Protein AF-A0AAV6L2K2-F1 (afdb_monomer)

Sequence (295 aa):
MAEMVERAWPASNFRLVIVDGRAYVDRHKMAPQTSDVFTLWGILQLLRRYPGKLPDLDLMFSVTDRPIIKSEDYNATTPPPLFQYCGEDDTVNIVFPNWSFWGWYKIYVEGIGWSVSEKYILACNSVALLVKSRYYDFFSRGLMPMHHYWPINDQGDKCRSIKFAVEWGNSHEQEAQDIGKAGSNFIREDLKMDHVYDYMFHVLSEYAKLLRYKPTIPERALEICSETLSCSKVGVHKMFMMESMVKGPTDVSPCNMPPPYDALAFQALLERKANAISQVELWEKKYWENQTKNN

Foldseek 3Di:
DVVLQCLCVVVFQWKWWADQLDIDIDGDHDAPPCQVVLVVVVSNVVSVVDPRPDHTDIHGEHADPDADAFQVVDPPHDHREYEYCDDDPRHDYHHDPTSQLGEDEAEDDDDPAHDPCLLVNLQSLAAYEYEPHPHDDPCVLVDADLQQHDYAYDPDPRVLSVVLVVVVCVVVVVSRSRNSVRSSCCCVPVVDPLNVVLVVVVVVVVVVVVDPDDDDADPPDDDDDLCVVLVPDDDPVSVVSVVPDDPDDDPDDRDDDDDDDDPVRVVVRVVSRVVSNVVSVVVSVVVVVVVVVVD

Organism: NCBI:txid479676

Structure (mmCIF, N/CA/C/O backbone):
data_AF-A0AAV6L2K2-F1
#
_entry.id   AF-A0AAV6L2K2-F1
#
loop_
_atom_site.group_PDB
_atom_site.id
_atom_site.type_symbol
_atom_site.label_atom_id
_atom_site.label_alt_id
_atom_site.label_comp_id
_atom_site.label_asym_id
_atom_site.label_entity_id
_atom_site.label_seq_id
_atom_site.pdbx_PDB_ins_code
_atom_site.Cartn_x
_atom_site.Cartn_y
_atom_site.Cartn_z
_atom_site.occupancy
_atom_site.B_iso_or_equiv
_atom_site.auth_seq_id
_atom_site.auth_comp_id
_atom_site.auth_asym_id
_atom_site.auth_atom_id
_atom_site.pdbx_PDB_model_num
ATOM 1 N N . MET A 1 1 ? -12.878 -23.717 33.980 1.00 55.41 1 MET A N 1
ATOM 2 C CA . MET A 1 1 ? -12.654 -23.132 32.635 1.00 55.41 1 MET A CA 1
ATOM 3 C C . MET A 1 1 ? -12.683 -21.608 32.673 1.00 55.41 1 MET A C 1
ATOM 5 O O . MET A 1 1 ? -11.679 -21.035 32.282 1.00 55.41 1 MET A O 1
ATOM 9 N N . ALA A 1 2 ? -13.726 -20.959 33.216 1.00 66.81 2 ALA A N 1
ATOM 10 C CA . ALA A 1 2 ? -13.748 -19.494 33.396 1.00 66.81 2 ALA A CA 1
ATOM 11 C C . ALA A 1 2 ? -12.537 -18.959 34.194 1.00 66.81 2 ALA A C 1
ATOM 13 O O . ALA A 1 2 ? -11.871 -18.029 33.755 1.00 66.81 2 ALA A O 1
ATOM 14 N N . GLU A 1 3 ? -12.161 -19.650 35.277 1.00 79.31 3 GLU A N 1
ATOM 15 C CA . GLU A 1 3 ? -10.990 -19.311 36.105 1.00 79.31 3 GLU A CA 1
ATOM 16 C C . GLU A 1 3 ? -9.672 -19.238 35.307 1.00 79.31 3 GLU A C 1
ATOM 18 O O . GLU A 1 3 ? -8.819 -18.401 35.581 1.00 79.31 3 GLU A O 1
ATOM 23 N N . MET A 1 4 ? -9.502 -20.067 34.267 1.00 85.56 4 MET A N 1
ATOM 24 C CA . MET A 1 4 ? -8.276 -20.075 33.458 1.00 85.56 4 MET A CA 1
ATOM 25 C C . MET A 1 4 ? -8.121 -18.785 32.646 1.00 85.56 4 MET A C 1
ATOM 27 O O . MET A 1 4 ? -7.015 -18.248 32.578 1.00 85.56 4 MET A O 1
ATOM 31 N N . VAL A 1 5 ? -9.215 -18.319 32.036 1.00 90.06 5 VAL A N 1
ATOM 32 C CA . VAL A 1 5 ? -9.269 -17.107 31.204 1.00 90.06 5 VAL A CA 1
ATOM 33 C C . VAL A 1 5 ? -9.168 -15.862 32.087 1.00 90.06 5 VAL A C 1
ATOM 35 O O . VAL A 1 5 ? -8.433 -14.931 31.769 1.00 90.06 5 VAL A O 1
ATOM 38 N N . GLU A 1 6 ? -9.809 -15.875 33.255 1.00 91.69 6 GLU A N 1
ATOM 39 C CA . GLU A 1 6 ? -9.797 -14.755 34.204 1.00 91.69 6 GLU A CA 1
ATOM 40 C C . GLU A 1 6 ? -8.414 -14.461 34.798 1.00 91.69 6 GLU A C 1
ATOM 42 O O . GLU A 1 6 ? -8.120 -13.312 35.120 1.0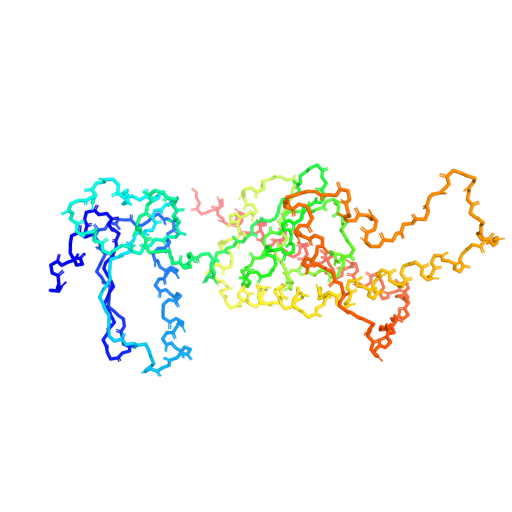0 91.69 6 GLU A O 1
ATOM 47 N N . ARG A 1 7 ? -7.496 -15.436 34.837 1.00 92.56 7 ARG A N 1
ATOM 48 C CA . ARG A 1 7 ? -6.090 -15.180 35.210 1.00 92.56 7 ARG A CA 1
ATOM 49 C C . ARG A 1 7 ? -5.376 -14.194 34.275 1.00 92.56 7 ARG A C 1
ATOM 51 O O . ARG A 1 7 ? -4.399 -13.584 34.695 1.00 92.56 7 ARG A O 1
ATOM 58 N N . ALA A 1 8 ? -5.847 -14.006 33.037 1.00 92.81 8 ALA A N 1
ATOM 59 C CA . ALA A 1 8 ? -5.320 -12.990 32.119 1.00 92.81 8 ALA A CA 1
ATOM 60 C C . ALA A 1 8 ? -5.945 -11.594 32.330 1.00 92.81 8 ALA A C 1
ATOM 62 O O . ALA A 1 8 ? -5.524 -10.632 31.681 1.00 92.81 8 ALA A O 1
ATOM 63 N N . TRP A 1 9 ? -6.904 -11.434 33.251 1.00 91.88 9 TRP A N 1
ATOM 64 C CA . TRP A 1 9 ? -7.535 -10.146 33.574 1.00 91.88 9 TRP A CA 1
ATOM 65 C C . TRP A 1 9 ? -6.529 -9.032 33.912 1.00 91.88 9 TRP A C 1
ATOM 67 O O . TRP A 1 9 ? -6.633 -7.933 33.360 1.00 91.88 9 TRP A O 1
ATOM 77 N N . PRO A 1 10 ? -5.488 -9.265 34.742 1.00 91.50 10 PRO A N 1
ATOM 78 C CA . PRO A 1 10 ? -4.529 -8.214 35.071 1.00 91.50 10 PRO A CA 1
ATOM 79 C C . PRO A 1 10 ? -3.706 -7.744 33.869 1.00 91.50 10 PRO A C 1
ATOM 81 O O . PRO A 1 10 ? -3.154 -6.648 33.924 1.00 91.50 10 PRO A O 1
ATOM 84 N N . ALA A 1 11 ? -3.623 -8.529 32.793 1.00 91.12 11 ALA A N 1
ATOM 85 C CA . ALA A 1 11 ? -2.836 -8.225 31.599 1.00 91.12 11 ALA A CA 1
ATOM 86 C C . ALA A 1 11 ? -3.682 -7.772 30.395 1.00 91.12 11 ALA A C 1
ATOM 88 O O . ALA A 1 11 ? -3.119 -7.333 29.397 1.00 91.12 11 ALA A O 1
ATOM 89 N N . SER A 1 12 ? -5.012 -7.842 30.474 1.00 93.25 12 SER A N 1
ATOM 90 C CA . SER A 1 12 ? -5.919 -7.519 29.365 1.00 93.25 12 SER A CA 1
ATOM 91 C C . SER A 1 12 ? -6.503 -6.110 29.450 1.00 93.25 12 SER A C 1
ATOM 93 O O . SER A 1 12 ? -6.445 -5.432 30.482 1.00 93.25 12 SER A O 1
ATOM 95 N N . ASN A 1 13 ? -7.048 -5.661 28.322 1.00 94.12 13 ASN A N 1
ATOM 96 C CA . ASN A 1 13 ? -7.841 -4.445 28.197 1.00 94.12 13 ASN A CA 1
ATOM 97 C C . ASN A 1 13 ? -9.342 -4.743 28.163 1.00 94.12 13 ASN A C 1
ATOM 99 O O . ASN A 1 13 ? -10.132 -3.963 28.705 1.00 94.12 13 ASN A O 1
ATOM 103 N N . PHE A 1 14 ? -9.726 -5.850 27.526 1.00 94.94 14 PHE A N 1
ATOM 104 C CA . PHE A 1 14 ? -11.107 -6.307 27.472 1.00 94.94 14 PHE A CA 1
ATOM 105 C C . PHE A 1 14 ? -11.209 -7.837 27.456 1.00 94.94 14 PHE A C 1
ATOM 107 O O . PHE A 1 14 ? -10.322 -8.532 26.950 1.00 94.94 14 PHE A O 1
ATOM 114 N N . ARG A 1 15 ? -12.341 -8.338 27.952 1.00 96.25 15 ARG A N 1
ATOM 115 C CA . ARG A 1 15 ? -12.826 -9.708 27.761 1.00 96.25 15 ARG A CA 1
ATOM 116 C C . ARG A 1 15 ? -13.816 -9.726 26.604 1.00 96.25 15 ARG A C 1
ATOM 118 O O . ARG A 1 15 ? -14.668 -8.842 26.502 1.00 96.25 15 ARG A O 1
ATOM 125 N N . LEU A 1 16 ? -13.721 -10.731 25.745 1.00 97.00 16 LEU A N 1
ATOM 126 C CA . LEU A 1 16 ? -14.654 -10.967 24.651 1.00 97.00 16 LEU A CA 1
ATOM 127 C C . LEU A 1 16 ? -15.267 -12.352 24.802 1.00 97.00 16 LEU A C 1
ATOM 129 O O . LEU A 1 16 ? -14.549 -13.346 24.894 1.00 97.00 16 LEU A O 1
ATOM 133 N N . VAL A 1 17 ? -16.590 -12.405 24.739 1.00 97.50 17 VAL A N 1
ATOM 134 C CA . VAL A 1 17 ? -17.361 -13.644 24.716 1.00 97.50 17 VAL A CA 1
ATOM 135 C C . VAL A 1 17 ? -18.141 -13.697 23.410 1.00 97.50 17 VAL A C 1
ATOM 137 O O . VAL A 1 17 ? -18.804 -12.727 23.044 1.00 97.50 17 VAL A O 1
ATOM 140 N N . ILE A 1 18 ? -18.064 -14.813 22.691 1.00 97.94 18 ILE A N 1
ATOM 141 C CA . ILE A 1 18 ? -18.902 -15.075 21.519 1.00 97.94 18 ILE A CA 1
ATOM 142 C C . ILE A 1 18 ? -19.773 -16.278 21.842 1.00 97.94 18 ILE A C 1
ATOM 144 O O . ILE A 1 18 ? -19.242 -17.324 22.198 1.00 97.94 18 ILE A O 1
ATOM 148 N N . VAL A 1 19 ? -21.091 -16.113 21.736 1.00 97.69 19 VAL A N 1
ATOM 149 C CA . VAL A 1 19 ? -22.080 -17.179 21.947 1.00 97.69 19 VAL A CA 1
ATOM 150 C C . VAL A 1 19 ? -23.148 -17.082 20.868 1.00 97.69 19 VAL A C 1
ATOM 152 O O . VAL A 1 19 ? -23.672 -15.992 20.612 1.00 97.69 19 VAL A O 1
ATOM 155 N N . ASP A 1 20 ? -23.453 -18.203 20.215 1.00 96.31 20 ASP A N 1
ATOM 156 C CA . ASP A 1 20 ? -24.430 -18.294 19.121 1.00 96.31 20 ASP A CA 1
ATOM 157 C C . ASP A 1 20 ? -24.165 -17.265 18.004 1.00 96.31 20 ASP A C 1
ATOM 159 O O . ASP A 1 20 ? -25.071 -16.611 17.476 1.00 96.31 20 ASP A O 1
ATOM 163 N N . GLY A 1 21 ? -22.886 -17.054 17.677 1.00 95.94 21 GLY A N 1
ATOM 164 C CA . GLY A 1 21 ? -22.457 -16.101 16.651 1.00 95.94 21 GLY A CA 1
ATOM 165 C C . GLY A 1 21 ? -22.656 -14.621 17.006 1.00 95.94 21 GLY A C 1
ATOM 166 O O . GLY A 1 21 ? -22.526 -13.770 16.125 1.00 95.94 21 GLY A O 1
ATOM 167 N N . ARG A 1 22 ? -22.955 -14.286 18.268 1.00 97.31 22 ARG A N 1
ATOM 168 C CA . ARG A 1 22 ? -23.040 -12.905 18.773 1.00 97.31 22 ARG A CA 1
ATOM 169 C C . ARG A 1 22 ? -21.874 -12.600 19.701 1.00 97.31 22 ARG A C 1
ATOM 171 O O . ARG A 1 22 ? -21.515 -13.433 20.522 1.00 97.31 22 ARG A O 1
ATOM 178 N N . ALA A 1 23 ? -21.310 -11.400 19.577 1.00 97.50 23 ALA A N 1
ATOM 179 C CA . ALA A 1 23 ? -20.164 -10.955 20.363 1.00 97.50 23 ALA A CA 1
ATOM 180 C C . ALA A 1 23 ? -20.590 -10.040 21.522 1.00 97.50 23 ALA A C 1
ATOM 182 O O . ALA A 1 23 ? -21.401 -9.132 21.336 1.00 97.50 23 ALA A O 1
ATOM 183 N N . TYR A 1 24 ? -19.991 -10.248 22.690 1.00 97.50 24 TYR A N 1
ATOM 184 C CA . TYR A 1 24 ? -20.204 -9.499 23.924 1.00 97.50 24 TYR A CA 1
ATOM 185 C C . TYR A 1 24 ? -18.840 -9.066 24.464 1.00 97.50 24 TYR A C 1
ATOM 187 O O . TYR A 1 24 ? -17.912 -9.873 24.503 1.00 97.50 24 TYR A O 1
ATOM 195 N N . VAL A 1 25 ? -18.702 -7.800 24.859 1.00 95.94 25 VAL A N 1
ATOM 196 C CA . VAL A 1 25 ? -17.425 -7.241 25.320 1.00 95.94 25 VAL A CA 1
ATOM 197 C C . VAL A 1 25 ? -17.563 -6.630 26.707 1.00 95.94 25 VAL A C 1
ATOM 199 O O . VAL A 1 25 ? -18.492 -5.864 26.957 1.00 95.94 25 VAL A O 1
ATOM 202 N N . ASP A 1 26 ? -16.609 -6.941 27.577 1.00 94.56 26 ASP A N 1
ATOM 203 C CA . ASP A 1 26 ? -16.422 -6.295 28.873 1.00 94.56 26 ASP A CA 1
ATOM 204 C C . ASP A 1 26 ? -15.068 -5.572 28.876 1.00 94.56 26 ASP A C 1
ATOM 206 O O . ASP A 1 26 ? -14.014 -6.197 28.746 1.00 94.56 26 ASP A O 1
ATOM 210 N N . ARG A 1 27 ? -15.094 -4.236 28.948 1.00 92.38 27 ARG A N 1
ATOM 211 C CA . ARG A 1 27 ? -13.896 -3.385 28.902 1.00 92.38 27 ARG A CA 1
ATOM 212 C C . ARG A 1 27 ? -13.500 -2.993 30.317 1.00 92.38 27 ARG A C 1
ATOM 214 O O . ARG A 1 27 ? -14.262 -2.312 30.996 1.00 92.38 27 ARG A O 1
ATOM 221 N N . HIS A 1 28 ? -12.274 -3.315 30.713 1.00 87.25 28 HIS A N 1
ATOM 222 C CA . HIS A 1 28 ? -11.802 -3.062 32.076 1.00 87.25 28 HIS A CA 1
ATOM 223 C C . HIS A 1 28 ? -10.484 -2.275 32.154 1.00 87.25 28 HIS A C 1
ATOM 225 O O . HIS A 1 28 ? -10.128 -1.805 33.235 1.00 87.25 28 HIS A O 1
ATOM 231 N N . LYS A 1 29 ? -9.774 -2.048 31.036 1.00 86.00 29 LYS A N 1
ATOM 232 C CA . LYS A 1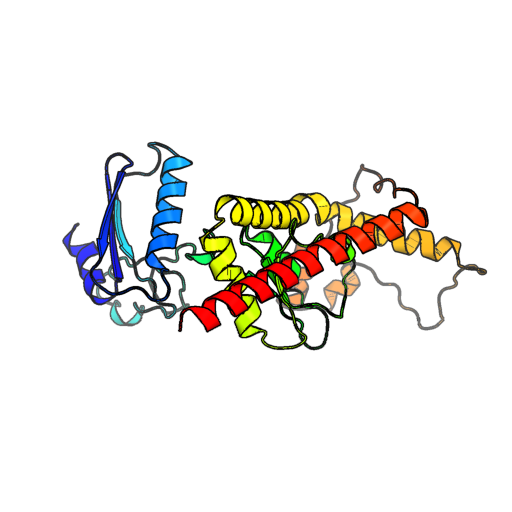 29 ? -8.722 -1.015 30.948 1.00 86.00 29 LYS A CA 1
ATOM 233 C C . LYS A 1 29 ? -8.857 -0.179 29.686 1.00 86.00 29 LYS A C 1
ATOM 235 O O . LYS A 1 29 ? -9.201 -0.690 28.623 1.00 86.00 29 LYS A O 1
ATOM 240 N N . MET A 1 30 ? -8.504 1.102 29.795 1.00 79.81 30 MET A N 1
ATOM 241 C CA . MET A 1 30 ? -8.513 2.020 28.659 1.00 79.81 30 MET A CA 1
ATOM 242 C C . MET A 1 30 ? -7.553 1.538 27.565 1.00 79.81 30 MET A C 1
ATOM 244 O O . MET A 1 30 ? -6.392 1.221 27.831 1.00 79.81 30 MET A O 1
ATOM 248 N N . ALA A 1 31 ? -8.054 1.477 26.336 1.00 77.31 31 ALA A N 1
ATOM 249 C CA . ALA A 1 31 ? -7.282 1.142 25.152 1.00 77.31 31 ALA A CA 1
ATOM 250 C C . ALA A 1 31 ? -6.689 2.418 24.526 1.00 77.31 31 ALA A C 1
ATOM 252 O O . ALA A 1 31 ? -7.411 3.407 24.363 1.00 77.31 31 ALA A O 1
ATOM 253 N N . PRO A 1 32 ? -5.401 2.437 24.143 1.00 72.56 32 PRO A N 1
ATOM 254 C CA . PRO A 1 32 ? -4.836 3.552 23.392 1.00 72.56 32 PRO A CA 1
ATOM 255 C C . PRO A 1 32 ? -5.494 3.670 22.012 1.00 72.56 32 PRO A C 1
ATOM 257 O O . PRO A 1 32 ? -5.744 2.658 21.358 1.00 72.56 32 PRO A O 1
ATOM 260 N N . GLN A 1 33 ? -5.710 4.901 21.539 1.00 62.00 33 GLN A N 1
ATOM 261 C CA . GLN A 1 33 ? -5.928 5.206 20.116 1.00 62.00 33 GLN A CA 1
ATOM 262 C C . GLN A 1 33 ? -7.039 4.376 19.435 1.00 62.00 33 GLN A C 1
ATOM 264 O O . GLN A 1 33 ? -6.899 4.001 18.280 1.00 62.00 33 GLN A O 1
ATOM 269 N N . THR A 1 34 ? -8.142 4.053 20.126 1.00 75.50 34 THR A N 1
ATOM 270 C CA . THR A 1 34 ? -9.279 3.256 19.587 1.00 75.50 34 THR A CA 1
ATOM 271 C C . THR A 1 34 ? -8.914 1.858 19.059 1.00 75.50 34 THR A C 1
ATOM 273 O O . THR A 1 34 ? -9.666 1.240 18.306 1.00 75.50 34 THR A O 1
ATOM 276 N N . SER A 1 35 ? -7.758 1.334 19.469 1.00 82.81 35 SER A N 1
ATOM 277 C CA . SER A 1 35 ? -7.258 0.013 19.072 1.00 82.81 35 SER A CA 1
ATOM 278 C C . SER A 1 35 ? -8.222 -1.130 19.406 1.00 82.81 35 SER A C 1
ATOM 280 O O . SER A 1 35 ? -8.327 -2.092 18.649 1.00 82.81 35 SER A O 1
ATOM 282 N N . ASP A 1 36 ? -8.955 -1.029 20.512 1.00 87.56 36 ASP A N 1
ATOM 283 C CA . ASP A 1 36 ? -9.995 -1.984 20.892 1.00 87.56 36 ASP A CA 1
ATOM 284 C C . ASP A 1 36 ? -11.193 -1.937 19.936 1.00 87.56 36 ASP A C 1
ATOM 286 O O . ASP A 1 36 ? -11.676 -2.983 19.512 1.00 87.56 36 ASP A O 1
ATOM 290 N N . VAL A 1 37 ? -11.643 -0.741 19.546 1.00 87.25 37 VAL A N 1
ATOM 291 C CA . VAL A 1 37 ? -12.786 -0.547 18.642 1.00 87.25 37 VAL A CA 1
ATOM 292 C C . VAL A 1 37 ? -12.549 -1.249 17.307 1.00 87.25 37 VAL A C 1
ATOM 294 O O . VAL A 1 37 ? -13.398 -2.021 16.864 1.00 87.25 37 VAL A O 1
ATOM 297 N N . PHE A 1 38 ? -11.387 -1.040 16.688 1.00 85.75 38 PHE A N 1
ATOM 298 C CA . PHE A 1 38 ? -11.074 -1.641 15.388 1.00 85.75 38 PHE A CA 1
ATOM 299 C C . PHE A 1 38 ? -10.800 -3.146 15.464 1.00 85.75 38 PHE A C 1
ATOM 301 O O . PHE A 1 38 ? -11.140 -3.877 14.534 1.00 85.75 38 PHE A O 1
ATOM 308 N N . THR A 1 39 ? -10.265 -3.640 16.580 1.00 91.06 39 THR A N 1
ATOM 309 C CA . THR A 1 39 ? -10.137 -5.087 16.809 1.00 91.06 39 THR A CA 1
ATOM 310 C C . THR A 1 39 ? -11.503 -5.751 16.953 1.00 91.06 39 THR A C 1
ATOM 312 O O . THR A 1 39 ? -11.772 -6.759 16.297 1.00 91.06 39 THR A O 1
ATOM 315 N N . LEU A 1 40 ? -12.410 -5.150 17.728 1.00 93.25 40 LEU A N 1
ATOM 316 C CA . LEU A 1 40 ? -13.795 -5.610 17.840 1.00 93.25 40 LEU A CA 1
ATOM 317 C C . LEU A 1 40 ? -14.519 -5.529 16.489 1.00 93.25 40 LEU A C 1
ATOM 319 O O . LEU A 1 40 ? -15.236 -6.459 16.125 1.00 93.25 40 LEU A O 1
ATOM 323 N N . TRP A 1 41 ? -14.290 -4.471 15.706 1.00 90.94 41 TRP A N 1
ATOM 324 C CA . TRP A 1 41 ? -14.822 -4.353 14.348 1.00 90.94 41 TRP A CA 1
ATOM 325 C C . TRP A 1 41 ? -14.338 -5.490 13.444 1.00 90.94 41 TRP A C 1
ATOM 327 O O . TRP A 1 41 ? -15.157 -6.108 12.762 1.00 90.94 41 TRP A O 1
ATOM 337 N N . GLY A 1 42 ? -13.047 -5.830 13.487 1.00 91.62 42 GLY A N 1
ATOM 338 C CA . GLY A 1 42 ? -12.487 -6.960 12.746 1.00 91.62 42 GLY A CA 1
ATOM 339 C C . GLY A 1 42 ? -13.134 -8.297 13.111 1.00 91.62 42 GLY A C 1
ATOM 340 O O . GLY A 1 42 ? -13.492 -9.080 12.228 1.00 91.62 42 GLY A O 1
ATOM 341 N N . ILE A 1 43 ? -13.386 -8.525 14.401 1.00 95.44 43 ILE A N 1
ATOM 342 C CA . ILE A 1 43 ? -14.122 -9.700 14.888 1.00 95.44 43 ILE A CA 1
ATOM 343 C C . ILE A 1 43 ? -15.571 -9.703 14.380 1.00 95.44 43 ILE A C 1
ATOM 345 O O . ILE A 1 43 ? -16.065 -10.734 13.922 1.00 95.44 43 ILE A O 1
ATOM 349 N N . LEU A 1 44 ? -16.260 -8.559 14.387 1.00 95.81 44 LEU A N 1
ATOM 350 C CA . LEU A 1 44 ? -17.607 -8.461 13.817 1.00 95.81 44 LEU A CA 1
ATOM 351 C C . LEU A 1 44 ? -17.605 -8.758 12.309 1.00 95.81 44 LEU A C 1
ATOM 353 O O . LEU A 1 44 ? -18.511 -9.435 11.819 1.00 95.81 44 LEU A O 1
ATOM 357 N N . GLN A 1 45 ? -16.573 -8.331 11.570 1.00 94.75 45 GLN A N 1
ATOM 358 C CA . GLN A 1 45 ? -16.427 -8.689 10.155 1.00 94.75 45 GLN A CA 1
ATOM 359 C C . GLN A 1 45 ? -16.193 -10.189 9.961 1.00 94.75 45 GLN A C 1
ATOM 361 O O . GLN A 1 45 ? -16.747 -10.768 9.026 1.00 94.75 45 GLN A O 1
ATOM 366 N N . LEU A 1 46 ? -15.432 -10.840 10.846 1.00 96.00 46 LEU A N 1
ATOM 367 C CA . LEU A 1 46 ? -15.258 -12.295 10.836 1.00 96.00 46 LEU A CA 1
ATOM 368 C C . LEU A 1 46 ? -16.604 -13.017 10.998 1.00 96.00 46 LEU A C 1
ATOM 370 O O . LEU A 1 46 ? -16.917 -13.906 10.203 1.00 96.00 46 LEU A O 1
ATOM 374 N N . LEU A 1 47 ? -17.422 -12.596 11.969 1.00 97.25 47 LEU A N 1
ATOM 375 C CA . LEU A 1 47 ? -18.753 -13.164 12.211 1.00 97.25 47 LEU A CA 1
ATOM 376 C C . LEU A 1 47 ? -19.698 -12.966 11.017 1.00 97.25 47 LEU A C 1
ATOM 378 O O . LEU A 1 47 ? -20.429 -13.884 10.649 1.00 97.25 47 LEU A O 1
ATOM 382 N N . ARG A 1 48 ? -19.647 -11.799 10.357 1.00 95.81 48 ARG A N 1
ATOM 383 C CA . ARG A 1 48 ? -20.414 -11.532 9.124 1.00 95.81 48 ARG A CA 1
ATOM 384 C C . ARG A 1 48 ? -19.923 -12.357 7.938 1.00 95.81 48 ARG A C 1
ATOM 386 O O . ARG A 1 48 ? -20.730 -12.791 7.121 1.00 95.81 48 ARG A O 1
ATOM 393 N N . ARG A 1 49 ? -18.608 -12.555 7.823 1.00 95.12 49 ARG A N 1
ATOM 394 C CA . ARG A 1 49 ? -17.989 -13.318 6.732 1.00 95.12 49 ARG A CA 1
ATOM 395 C C . ARG A 1 49 ? -18.287 -14.810 6.840 1.00 95.12 49 ARG A C 1
ATOM 397 O O . ARG A 1 49 ? -18.462 -15.464 5.814 1.00 95.12 49 ARG A O 1
ATOM 404 N N . TYR A 1 50 ? -18.354 -15.342 8.059 1.00 97.00 50 TYR A N 1
ATOM 405 C CA . TYR A 1 50 ? -18.601 -16.760 8.314 1.00 97.00 50 TYR A CA 1
ATOM 406 C C . TYR A 1 50 ? -19.734 -16.986 9.334 1.00 97.00 50 TYR A C 1
ATOM 408 O O . TYR A 1 50 ? -19.474 -17.472 10.441 1.00 97.00 50 TYR A O 1
ATOM 416 N N . PRO A 1 51 ? -20.998 -16.687 8.973 1.00 96.75 51 PRO A N 1
ATOM 417 C CA . PRO A 1 51 ? -22.126 -16.812 9.894 1.00 96.75 51 PRO A CA 1
ATOM 418 C C . PRO A 1 51 ? -22.265 -18.237 10.445 1.00 96.75 51 PRO A C 1
ATOM 420 O O . PRO A 1 51 ? -22.276 -19.201 9.678 1.00 96.75 51 PRO A O 1
ATOM 423 N N . GLY A 1 52 ? -22.346 -18.368 11.773 1.00 94.50 52 GLY A N 1
ATOM 424 C CA . GLY A 1 52 ? -22.536 -19.646 12.474 1.00 94.50 52 GLY A CA 1
ATOM 425 C C . GLY A 1 52 ? -21.354 -20.623 12.420 1.00 94.50 52 GLY A C 1
ATOM 426 O O . GLY A 1 52 ? -21.495 -21.755 12.870 1.00 94.50 52 GLY A O 1
ATOM 427 N N . LYS A 1 53 ? -20.201 -20.226 11.860 1.00 97.19 53 LYS A N 1
ATOM 428 C CA . LYS A 1 53 ? -19.019 -21.105 11.753 1.00 97.19 53 LYS A CA 1
ATOM 429 C C . LYS A 1 53 ? -17.998 -20.915 12.869 1.00 97.19 53 LYS A C 1
ATOM 431 O O . LYS A 1 53 ? -17.211 -21.825 13.110 1.00 97.19 53 LYS A O 1
ATOM 436 N N . LEU A 1 54 ? -17.957 -19.738 13.496 1.00 96.81 54 LEU A N 1
ATOM 437 C CA . LEU A 1 54 ? -17.076 -19.500 14.636 1.00 96.81 54 LEU A CA 1
ATOM 438 C C . LEU A 1 54 ? -17.728 -20.117 15.885 1.00 96.81 54 LEU A C 1
ATOM 440 O O . LEU A 1 54 ? -18.873 -19.760 16.169 1.00 96.81 54 LEU A O 1
ATOM 444 N N . PRO A 1 55 ? -17.052 -21.041 16.591 1.00 97.62 55 PRO A N 1
ATOM 445 C CA . PRO A 1 55 ? -17.603 -21.653 17.791 1.00 97.62 55 PRO A CA 1
ATOM 446 C C . PRO A 1 55 ? -17.695 -20.641 18.933 1.00 97.62 55 PRO A C 1
ATOM 448 O O . PRO A 1 55 ? -17.010 -19.613 18.928 1.00 97.62 55 PRO A O 1
ATOM 451 N N . ASP A 1 56 ? -18.506 -20.984 19.930 1.00 97.88 56 ASP A N 1
ATOM 452 C CA . ASP A 1 56 ? -18.580 -20.227 21.171 1.00 97.88 56 ASP A CA 1
ATOM 453 C C . ASP A 1 56 ? -17.204 -20.175 21.846 1.00 97.88 56 ASP A C 1
ATOM 455 O O . ASP A 1 56 ? -16.495 -21.184 21.933 1.00 97.88 56 ASP A O 1
ATOM 459 N N . LEU A 1 57 ? -16.812 -18.989 22.306 1.00 96.50 57 LEU A N 1
ATOM 460 C CA . LEU A 1 57 ? -15.503 -18.760 22.910 1.00 96.50 57 LEU A CA 1
ATOM 461 C C . LEU A 1 57 ? -15.536 -17.654 23.964 1.00 96.50 57 LEU A C 1
ATOM 463 O O . LEU A 1 57 ? -16.426 -16.805 23.981 1.00 96.50 57 LEU A O 1
ATOM 467 N N . ASP A 1 58 ? -14.523 -17.672 24.823 1.00 96.38 58 ASP A N 1
ATOM 468 C CA . ASP A 1 58 ? -14.282 -16.703 25.889 1.00 96.38 58 ASP A CA 1
ATOM 469 C C . ASP A 1 58 ? -12.781 -16.414 25.932 1.00 96.38 58 ASP A C 1
ATOM 471 O O . ASP A 1 58 ? -11.971 -17.336 26.082 1.00 96.38 58 ASP A O 1
ATOM 475 N N . LEU A 1 59 ? -12.400 -15.155 25.722 1.00 96.00 59 LEU A N 1
ATOM 476 C CA . LEU A 1 59 ? -11.001 -14.754 25.637 1.00 96.00 59 LEU A CA 1
ATOM 477 C C . LEU A 1 59 ? -10.725 -13.420 26.326 1.00 96.00 59 LEU A C 1
ATOM 479 O O . LEU A 1 59 ? -11.582 -12.540 26.407 1.00 96.00 59 LEU A O 1
ATOM 483 N N . MET A 1 60 ? -9.477 -13.267 26.767 1.00 95.94 60 MET A N 1
ATOM 484 C CA . MET A 1 60 ? -8.902 -12.002 27.216 1.00 95.94 60 MET A CA 1
ATOM 485 C C . MET A 1 60 ? -8.019 -11.425 26.118 1.00 95.94 60 MET A C 1
ATOM 487 O O . MET A 1 60 ? -7.220 -12.148 25.516 1.00 95.94 60 MET A O 1
ATOM 491 N N . PHE A 1 61 ? -8.131 -10.121 25.884 1.00 95.62 61 PHE A N 1
ATOM 492 C CA . PHE A 1 61 ? -7.380 -9.434 24.843 1.00 95.62 61 PHE A CA 1
ATOM 493 C C . PHE A 1 61 ? -6.596 -8.254 25.416 1.00 95.62 61 PHE A C 1
ATOM 495 O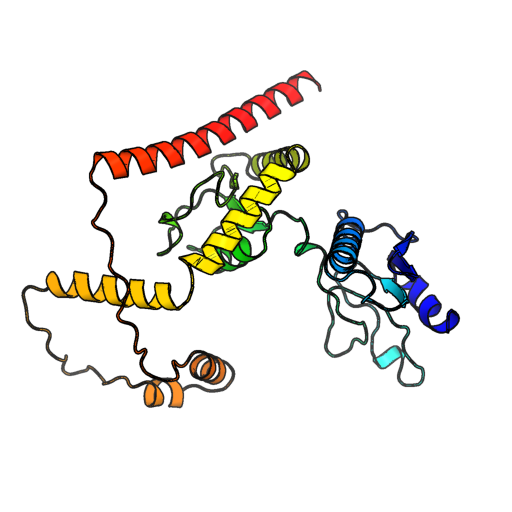 O . PHE A 1 61 ? -7.148 -7.400 26.114 1.00 95.62 61 PHE A O 1
ATOM 502 N N . SER A 1 62 ? -5.309 -8.184 25.089 1.00 93.81 62 SER A N 1
ATOM 503 C CA . SER A 1 62 ? -4.460 -7.022 25.331 1.00 93.81 62 SER A CA 1
ATOM 504 C C . SER A 1 62 ? -4.206 -6.274 24.027 1.00 93.81 62 SER A C 1
ATOM 506 O O . SER A 1 62 ? -3.796 -6.861 23.027 1.00 93.81 62 SER A O 1
ATOM 508 N N . VAL A 1 63 ? -4.431 -4.960 24.040 1.00 90.06 63 VAL A N 1
ATOM 509 C CA . VAL A 1 63 ? -4.183 -4.088 22.880 1.00 90.06 63 VAL A CA 1
ATOM 510 C C . VAL A 1 63 ? -2.833 -3.372 22.951 1.00 90.06 63 VAL A C 1
ATOM 512 O O . VAL A 1 63 ? -2.571 -2.472 22.158 1.00 90.06 63 VAL A O 1
ATOM 515 N N . THR A 1 64 ? -1.985 -3.720 23.920 1.00 86.50 64 THR A N 1
ATOM 516 C CA . THR A 1 64 ? -0.670 -3.094 24.089 1.00 86.50 64 THR A CA 1
ATOM 517 C C . THR A 1 64 ? 0.341 -3.617 23.071 1.00 86.50 64 THR A C 1
ATOM 519 O O . THR A 1 64 ? 0.260 -4.769 22.649 1.00 86.50 64 THR A O 1
ATOM 522 N N . ASP A 1 65 ? 1.349 -2.811 22.738 1.00 84.25 65 ASP A N 1
ATOM 523 C CA . ASP A 1 65 ? 2.357 -3.198 21.740 1.00 84.25 65 ASP A CA 1
ATOM 524 C C . ASP A 1 65 ? 3.396 -4.198 22.267 1.00 84.25 65 ASP A C 1
ATOM 526 O O . ASP A 1 65 ? 3.916 -5.005 21.501 1.00 84.25 65 ASP A O 1
ATOM 530 N N . ARG A 1 66 ? 3.710 -4.158 23.570 1.00 85.44 66 ARG A N 1
ATOM 531 C CA . ARG A 1 66 ? 4.736 -5.022 24.175 1.00 85.44 66 ARG A CA 1
ATOM 532 C C . ARG A 1 66 ? 4.134 -6.322 24.704 1.00 85.44 66 ARG A C 1
ATOM 534 O O . ARG A 1 66 ? 3.199 -6.228 25.504 1.00 85.44 66 ARG A O 1
ATOM 541 N N . PRO A 1 67 ? 4.658 -7.498 24.323 1.00 87.50 67 PRO A N 1
ATOM 542 C CA . PRO A 1 67 ? 4.264 -8.776 24.912 1.00 87.50 67 PRO A CA 1
ATOM 543 C C . PRO A 1 67 ? 4.438 -8.782 26.436 1.00 87.50 67 PRO A C 1
ATOM 545 O O . PRO A 1 67 ? 5.446 -8.293 26.944 1.00 87.50 67 PRO A O 1
ATOM 548 N N . ILE A 1 68 ? 3.454 -9.312 27.171 1.00 85.94 68 ILE A N 1
ATOM 549 C CA . ILE A 1 68 ? 3.419 -9.212 28.647 1.00 85.94 68 ILE A CA 1
ATOM 550 C C . ILE A 1 68 ? 3.683 -10.558 29.337 1.00 85.94 68 ILE A C 1
ATOM 552 O O . ILE A 1 68 ? 4.259 -10.584 30.419 1.00 85.94 68 ILE A O 1
ATOM 556 N N . ILE A 1 69 ? 3.257 -11.678 28.745 1.00 90.50 69 ILE A N 1
ATOM 557 C CA . ILE A 1 69 ? 3.320 -12.990 29.405 1.00 90.50 69 ILE A CA 1
ATOM 558 C C . ILE A 1 69 ? 4.611 -13.706 29.009 1.00 90.50 69 ILE A C 1
ATOM 560 O O . ILE A 1 69 ? 4.666 -14.321 27.941 1.00 90.50 69 ILE A O 1
ATOM 564 N N . LYS A 1 70 ? 5.634 -13.618 29.864 1.00 91.31 70 LYS A N 1
ATOM 565 C CA . LYS A 1 70 ? 6.939 -14.266 29.674 1.00 91.31 70 LYS A CA 1
ATOM 566 C C . LYS A 1 70 ? 6.867 -15.750 30.027 1.00 91.31 70 LYS A C 1
ATOM 568 O O . LYS A 1 70 ? 6.208 -16.128 30.989 1.00 91.31 70 LYS A O 1
ATOM 573 N N . SER A 1 71 ? 7.524 -16.607 29.249 1.00 90.12 71 SER A N 1
ATOM 574 C CA . SER A 1 71 ? 7.474 -18.063 29.433 1.00 90.12 71 SER A CA 1
ATOM 575 C C . SER A 1 71 ? 8.080 -18.513 30.766 1.00 90.12 71 SER A C 1
ATOM 577 O O . SER A 1 71 ? 7.584 -19.456 31.379 1.00 90.12 71 SER A O 1
ATOM 579 N N . GLU A 1 72 ? 9.125 -17.825 31.234 1.00 91.50 72 GLU A N 1
ATOM 580 C CA . GLU A 1 72 ? 9.854 -18.162 32.464 1.00 91.50 72 GLU A CA 1
ATOM 581 C C . GLU A 1 72 ? 8.996 -18.076 33.736 1.00 91.50 72 GLU A C 1
ATOM 583 O O . GLU A 1 72 ? 9.166 -18.892 34.646 1.00 91.50 72 GLU A O 1
ATOM 588 N N . ASP A 1 73 ? 8.010 -17.176 33.754 1.00 89.44 73 ASP A N 1
ATOM 589 C CA . ASP A 1 73 ? 7.063 -17.006 34.863 1.00 89.44 73 ASP A CA 1
ATOM 590 C C . ASP A 1 73 ? 6.138 -18.227 35.037 1.00 89.44 73 ASP A C 1
ATOM 592 O O . ASP A 1 73 ? 5.513 -18.414 36.084 1.00 89.44 73 ASP A O 1
ATOM 596 N N . TYR A 1 74 ? 6.058 -19.085 34.016 1.00 88.69 74 TYR A N 1
ATOM 597 C CA . TYR A 1 74 ? 5.105 -20.190 33.918 1.00 88.69 74 TYR A CA 1
ATOM 598 C C . TYR A 1 74 ? 5.787 -21.552 33.717 1.00 88.69 74 TYR A C 1
ATOM 600 O O . TYR A 1 74 ? 5.159 -22.513 33.286 1.00 88.69 74 TYR A O 1
ATOM 608 N N . ASN A 1 75 ? 7.056 -21.699 34.111 1.00 83.81 75 ASN A N 1
ATOM 609 C CA . ASN A 1 75 ? 7.769 -22.984 34.020 1.00 83.81 75 ASN A CA 1
ATOM 610 C C . ASN A 1 75 ? 7.085 -24.134 34.792 1.00 83.81 75 ASN A C 1
ATOM 612 O O . ASN A 1 75 ? 7.207 -25.297 34.414 1.00 83.81 75 ASN A O 1
ATOM 616 N N . ALA A 1 76 ? 6.370 -23.818 35.877 1.00 82.88 76 ALA A N 1
ATOM 617 C CA . ALA A 1 76 ? 5.699 -24.794 36.745 1.00 82.88 76 ALA A CA 1
ATOM 618 C C . ALA A 1 76 ? 4.161 -24.720 36.701 1.00 82.88 76 ALA A C 1
ATOM 620 O O . ALA A 1 76 ? 3.487 -25.505 37.368 1.00 82.88 76 ALA A O 1
ATOM 621 N N . THR A 1 77 ? 3.587 -23.770 35.959 1.00 86.06 77 THR A N 1
ATOM 622 C CA . THR A 1 77 ? 2.133 -23.555 35.905 1.00 86.06 77 THR A CA 1
ATOM 623 C C . THR A 1 77 ? 1.693 -23.228 34.489 1.00 86.06 77 THR A C 1
ATOM 625 O O . THR A 1 77 ? 2.443 -22.652 33.721 1.00 86.06 77 THR A O 1
ATOM 628 N N . THR A 1 78 ? 0.468 -23.574 34.102 1.00 87.31 78 THR A N 1
ATOM 629 C CA . THR A 1 78 ? -0.010 -23.231 32.755 1.00 87.31 78 THR A CA 1
ATOM 630 C C . THR A 1 78 ? -0.211 -21.715 32.639 1.00 87.31 78 THR A C 1
ATOM 632 O O . THR A 1 78 ? -0.939 -21.166 33.479 1.00 87.31 78 THR A O 1
ATOM 635 N N . PRO A 1 79 ? 0.345 -21.038 31.616 1.00 91.00 79 PRO A N 1
ATOM 636 C CA . PRO A 1 79 ? 0.128 -19.610 31.408 1.00 91.00 79 PRO A CA 1
ATOM 637 C C . PRO A 1 79 ? -1.343 -19.307 31.100 1.00 91.00 79 PRO A C 1
ATOM 639 O O . PRO A 1 79 ? -2.060 -20.170 30.580 1.00 91.00 79 PRO A O 1
ATOM 642 N N . PRO A 1 80 ? -1.851 -18.114 31.447 1.00 92.56 80 PRO A N 1
ATOM 643 C CA . PRO A 1 80 ? -3.212 -17.751 31.101 1.00 92.56 80 PRO A CA 1
ATOM 644 C C . PRO A 1 80 ? -3.298 -17.364 29.613 1.00 92.56 80 PRO A C 1
ATOM 646 O O . PRO A 1 80 ? -2.379 -16.729 29.092 1.00 92.56 80 PRO A O 1
ATOM 649 N N . PRO A 1 81 ? -4.383 -17.729 28.904 1.00 93.25 81 PRO A N 1
ATOM 650 C CA . PRO A 1 81 ? -4.530 -17.393 27.495 1.00 93.25 81 PRO A CA 1
ATOM 651 C C . PRO A 1 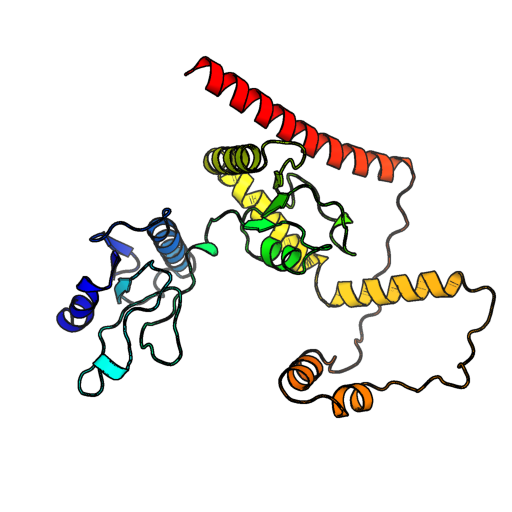81 ? -4.796 -15.892 27.343 1.00 93.25 81 PRO A C 1
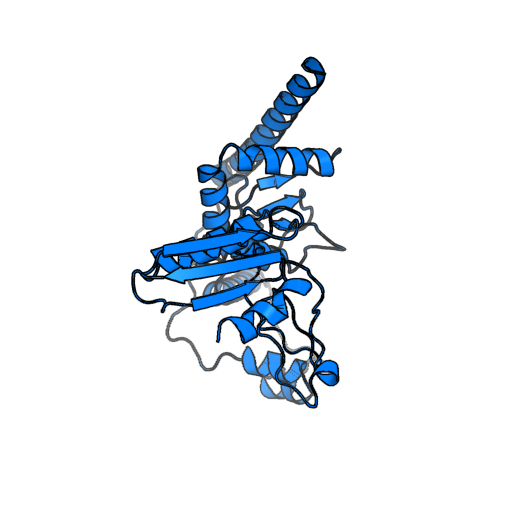ATOM 653 O O . PRO A 1 81 ? -5.829 -15.385 27.783 1.00 93.25 81 PRO A O 1
ATOM 656 N N . LEU A 1 82 ? -3.871 -15.184 26.699 1.00 94.69 82 LEU A N 1
ATOM 657 C CA . LEU A 1 82 ? -4.004 -13.766 26.375 1.00 94.69 82 LEU A CA 1
ATOM 658 C C . LEU A 1 82 ? -3.762 -13.562 24.884 1.00 94.69 82 LEU A C 1
ATOM 660 O O . LEU A 1 82 ? -2.692 -13.897 24.378 1.00 94.69 82 LEU A O 1
ATOM 664 N N . PHE A 1 83 ? -4.746 -12.991 24.196 1.00 96.06 83 PHE A N 1
ATOM 665 C CA . PHE A 1 83 ? -4.599 -12.569 22.809 1.00 96.06 83 PHE A CA 1
ATOM 666 C C . PHE A 1 83 ? -3.941 -11.191 22.744 1.00 96.06 83 PHE A C 1
ATOM 668 O O . PHE A 1 83 ? -4.275 -10.308 23.535 1.00 96.06 83 PHE A O 1
ATOM 675 N N . GLN A 1 84 ? -3.006 -11.004 21.812 1.00 94.00 84 GLN A N 1
ATOM 676 C CA . GLN A 1 84 ? -2.276 -9.746 21.642 1.00 94.00 84 GLN A CA 1
ATOM 677 C C . GLN A 1 84 ? -1.736 -9.594 20.212 1.00 94.00 84 GLN A C 1
ATOM 679 O O . GLN A 1 84 ? -1.634 -10.566 19.474 1.00 94.00 84 GLN A O 1
ATOM 684 N N . TYR A 1 85 ? -1.370 -8.379 19.803 1.00 92.00 85 TYR A N 1
ATOM 685 C CA . TYR A 1 85 ? -0.877 -8.093 18.448 1.00 92.00 85 TYR A CA 1
ATOM 686 C C . TYR A 1 85 ? 0.570 -8.515 18.164 1.00 92.00 85 TYR A C 1
ATOM 688 O O . TYR A 1 85 ? 0.935 -8.681 17.003 1.00 92.00 85 TYR A O 1
ATOM 696 N N . CYS A 1 86 ? 1.400 -8.631 19.199 1.00 89.75 86 CYS A N 1
ATOM 697 C CA . CYS A 1 86 ? 2.843 -8.849 19.095 1.00 89.75 86 CYS A CA 1
ATOM 698 C C . CYS A 1 86 ? 3.266 -9.989 20.027 1.00 89.75 86 CYS A C 1
ATOM 700 O O . CYS A 1 86 ? 2.661 -10.146 21.086 1.00 89.75 86 CYS A O 1
ATOM 702 N N . GLY A 1 87 ? 4.287 -10.759 19.652 1.00 89.62 87 GLY A N 1
ATOM 703 C CA . GLY A 1 87 ? 4.908 -11.810 20.466 1.00 89.62 87 GLY A CA 1
ATOM 704 C C . GLY A 1 87 ? 6.429 -11.808 20.285 1.00 89.62 87 GLY A C 1
ATOM 705 O O . GLY A 1 87 ? 6.923 -11.301 19.278 1.00 89.62 87 GLY A O 1
ATOM 706 N N . GLU A 1 88 ? 7.149 -12.352 21.261 1.00 89.62 88 GLU A N 1
ATOM 707 C CA . GLU A 1 88 ? 8.605 -12.557 21.259 1.00 89.62 88 GLU A CA 1
ATOM 708 C C . GLU A 1 88 ? 8.908 -14.047 21.503 1.00 89.62 88 GLU A C 1
ATOM 710 O O . GLU A 1 88 ? 8.037 -14.794 21.951 1.00 89.62 88 GLU A O 1
ATOM 715 N N . ASP A 1 89 ? 10.138 -14.491 21.220 1.00 91.75 89 ASP A N 1
ATOM 716 C CA . ASP A 1 89 ? 10.540 -15.904 21.364 1.00 91.75 89 ASP A CA 1
ATOM 717 C C . ASP A 1 89 ? 10.391 -16.437 22.804 1.00 91.75 89 ASP A C 1
ATOM 719 O O . ASP A 1 89 ? 10.249 -17.640 23.017 1.00 91.75 89 ASP A O 1
ATOM 723 N N . ASP A 1 90 ? 10.417 -15.546 23.796 1.00 91.88 90 ASP A N 1
ATOM 724 C CA . ASP A 1 90 ? 10.284 -15.839 25.223 1.00 91.88 90 ASP A CA 1
ATOM 725 C C . ASP A 1 90 ? 8.885 -15.499 25.779 1.00 91.88 90 ASP A C 1
ATOM 727 O O . ASP A 1 90 ? 8.713 -15.396 26.997 1.00 91.88 90 ASP A O 1
ATOM 731 N N . THR A 1 91 ? 7.870 -15.301 24.924 1.00 92.50 91 THR A N 1
ATOM 732 C CA . THR A 1 91 ? 6.493 -15.005 25.355 1.00 92.50 91 THR A CA 1
ATOM 733 C C . THR A 1 91 ? 5.491 -16.058 24.894 1.00 92.50 91 THR A C 1
ATOM 735 O O . THR A 1 91 ? 5.676 -16.758 23.904 1.00 92.50 91 THR A O 1
ATOM 738 N N . VAL A 1 92 ? 4.396 -16.194 25.647 1.00 92.25 92 VAL A N 1
ATOM 739 C CA . VAL A 1 92 ? 3.375 -17.247 25.442 1.00 92.25 92 VAL A CA 1
ATOM 740 C C . VAL A 1 92 ? 1.982 -16.690 25.137 1.00 92.25 92 VAL A C 1
ATOM 742 O O . VAL A 1 92 ? 0.975 -17.389 25.244 1.00 92.25 92 VAL A O 1
ATOM 745 N N . ASN A 1 93 ? 1.903 -15.415 24.761 1.00 92.44 93 ASN A N 1
ATOM 746 C CA . ASN A 1 93 ? 0.665 -14.805 24.291 1.00 92.44 93 ASN A CA 1
ATOM 747 C C . ASN A 1 93 ? 0.282 -15.316 22.892 1.00 92.44 93 ASN A C 1
ATOM 749 O O . ASN A 1 93 ? 1.127 -15.647 22.063 1.00 92.44 93 ASN A O 1
ATOM 753 N N . ILE A 1 94 ? -1.017 -15.343 22.610 1.00 93.94 94 ILE A N 1
ATOM 754 C CA . ILE A 1 94 ? -1.556 -15.787 21.324 1.00 93.94 94 ILE A CA 1
ATOM 755 C C . ILE A 1 94 ? -1.593 -14.582 20.386 1.00 93.94 94 ILE A C 1
ATOM 757 O O . ILE A 1 94 ? -2.334 -13.624 20.620 1.00 93.94 94 ILE A O 1
ATOM 761 N N . VAL A 1 95 ? -0.782 -14.611 19.328 1.00 94.38 95 VAL A N 1
ATOM 762 C CA . VAL A 1 95 ? -0.721 -13.510 18.361 1.00 94.38 95 VAL A CA 1
ATOM 763 C C . VAL A 1 95 ? -2.015 -13.451 17.540 1.00 94.38 95 VAL A C 1
ATOM 765 O O . VAL A 1 95 ? -2.452 -14.450 16.970 1.00 94.38 95 VAL A O 1
ATOM 768 N N . PHE A 1 96 ? -2.621 -12.266 17.467 1.00 94.56 96 PHE A N 1
ATOM 769 C CA . PHE A 1 96 ? -3.842 -11.976 16.716 1.00 94.56 96 PHE A CA 1
ATOM 770 C C . PHE A 1 96 ? -3.601 -10.838 15.708 1.00 94.56 96 PHE A C 1
ATOM 772 O O . PHE A 1 96 ? -2.834 -9.920 16.015 1.00 94.56 96 PHE A O 1
ATOM 779 N N . PRO A 1 97 ? -4.251 -10.840 14.523 1.00 91.25 97 PRO A N 1
ATOM 780 C CA . PRO A 1 97 ? -4.133 -9.741 13.567 1.00 91.25 97 PRO A CA 1
ATOM 781 C C . PRO A 1 97 ? -4.456 -8.391 14.213 1.00 91.25 97 PRO A C 1
ATOM 783 O O . PRO A 1 97 ? -5.486 -8.233 14.867 1.00 91.25 97 PRO A O 1
ATOM 786 N N . ASN A 1 98 ? -3.569 -7.411 14.045 1.00 88.06 98 ASN A N 1
ATOM 787 C CA . ASN A 1 98 ? -3.725 -6.127 14.719 1.00 88.06 98 ASN A CA 1
ATOM 788 C C . ASN A 1 98 ? -4.888 -5.283 14.177 1.00 88.06 98 ASN A C 1
ATOM 790 O O . ASN A 1 98 ? -5.392 -5.509 13.077 1.00 88.06 98 ASN A O 1
ATOM 794 N N . TRP A 1 99 ? -5.287 -4.262 14.941 1.00 80.25 99 TRP A N 1
ATOM 795 C CA . TRP A 1 99 ? -6.356 -3.324 14.563 1.00 80.25 99 TRP A CA 1
ATOM 796 C C . TRP A 1 99 ? -6.137 -2.661 13.192 1.00 80.25 99 TRP A C 1
ATOM 798 O O . TRP A 1 99 ? -7.077 -2.153 12.584 1.00 80.25 99 TRP A O 1
ATOM 808 N N . SER A 1 100 ? -4.902 -2.664 12.675 1.00 78.44 100 SER A N 1
ATOM 809 C CA . SER A 1 100 ? -4.514 -1.888 11.496 1.00 78.44 100 SER A CA 1
ATOM 810 C C . SER A 1 100 ? -5.044 -2.442 10.183 1.00 78.44 100 SER A C 1
ATOM 812 O O . SER A 1 100 ? -5.032 -1.723 9.187 1.00 78.44 100 SER A O 1
ATOM 814 N N . PHE A 1 101 ? -5.557 -3.671 10.199 1.00 79.69 101 PHE A N 1
ATOM 815 C CA . PHE A 1 101 ? -6.205 -4.311 9.058 1.00 79.69 101 PHE A CA 1
ATOM 816 C C . PHE A 1 101 ? -7.637 -3.815 8.795 1.00 79.69 101 PHE A C 1
ATOM 818 O O . PHE A 1 101 ? -8.176 -4.097 7.727 1.00 79.69 101 PHE A O 1
ATOM 825 N N . TRP A 1 102 ? -8.268 -3.102 9.739 1.00 77.38 102 TRP A N 1
ATOM 826 C CA . TRP A 1 102 ? -9.712 -2.821 9.691 1.00 77.38 102 TRP A CA 1
ATOM 827 C C . TRP A 1 102 ? -10.115 -1.346 9.763 1.00 77.38 102 TRP A C 1
ATOM 829 O O . TRP A 1 102 ? -11.301 -1.068 9.934 1.00 77.38 102 TRP A O 1
ATOM 839 N N . GLY A 1 103 ? -9.187 -0.404 9.576 1.00 65.50 103 GLY A N 1
ATOM 840 C CA . GLY A 1 103 ? -9.593 0.996 9.388 1.00 65.50 103 GLY A CA 1
ATOM 841 C C . GLY A 1 103 ? -8.640 2.070 9.885 1.00 65.50 103 GLY A C 1
ATOM 842 O O . GLY A 1 103 ? -9.100 3.111 10.337 1.00 65.50 103 GLY A O 1
ATOM 843 N N . TRP A 1 104 ? -7.324 1.868 9.787 1.00 73.00 104 TRP A N 1
ATOM 844 C CA . TRP A 1 104 ? -6.378 2.941 10.101 1.00 73.00 104 TRP A CA 1
ATOM 845 C C . TRP A 1 104 ? -5.706 3.492 8.848 1.00 73.00 104 TRP A C 1
ATOM 847 O O . TRP A 1 104 ? -5.239 2.718 8.013 1.00 73.00 104 TRP A O 1
ATOM 857 N N . TYR A 1 105 ? -5.611 4.816 8.748 1.00 87.50 105 TYR A N 1
ATOM 858 C CA . TYR A 1 105 ? -4.872 5.524 7.703 1.00 87.50 105 TYR A CA 1
ATOM 859 C C . TYR A 1 105 ? -3.394 5.123 7.699 1.00 87.50 105 TYR A C 1
ATOM 861 O O . TYR A 1 105 ? -2.751 5.055 8.743 1.00 87.50 105 TYR A O 1
ATOM 869 N N . LYS A 1 106 ? -2.807 4.885 6.531 1.00 91.50 106 LYS A N 1
ATOM 870 C CA . LYS A 1 106 ? -1.393 4.508 6.418 1.00 91.50 106 LYS A CA 1
ATOM 871 C C . LYS A 1 106 ? -0.631 5.630 5.741 1.00 91.50 106 LYS A C 1
ATOM 873 O O . LYS A 1 106 ? -0.960 6.002 4.624 1.00 91.50 106 LYS A O 1
ATOM 878 N N . ILE A 1 107 ? 0.376 6.176 6.412 1.00 93.56 107 ILE A N 1
ATOM 879 C CA . ILE A 1 107 ? 1.133 7.314 5.889 1.00 93.56 107 ILE A CA 1
ATOM 880 C C . ILE A 1 107 ? 2.344 6.800 5.118 1.00 93.56 107 ILE A C 1
ATOM 882 O O . ILE A 1 107 ? 3.139 6.023 5.648 1.00 93.56 107 ILE A O 1
ATOM 886 N N . TYR A 1 108 ? 2.489 7.264 3.883 1.00 95.25 108 TYR A N 1
ATOM 887 C CA . TYR A 1 108 ? 3.703 7.116 3.097 1.00 95.25 108 TYR A CA 1
ATOM 888 C C . TYR A 1 108 ? 4.498 8.422 3.117 1.00 95.25 108 TYR A C 1
ATOM 890 O O . TYR A 1 108 ? 3.963 9.497 2.832 1.00 95.25 108 TYR A O 1
ATOM 898 N N . VAL A 1 109 ? 5.786 8.305 3.439 1.00 93.62 109 VAL A N 1
ATOM 899 C CA . VAL A 1 109 ? 6.766 9.392 3.417 1.00 93.62 109 VAL A CA 1
ATOM 900 C C . VAL A 1 109 ? 8.029 8.870 2.743 1.00 93.62 109 VAL A C 1
ATOM 902 O O . VAL A 1 109 ? 8.441 7.731 2.979 1.00 93.62 109 VAL A O 1
ATOM 905 N N . GLU A 1 110 ? 8.639 9.701 1.905 1.00 92.50 110 GLU A N 1
ATOM 906 C CA . GLU A 1 110 ? 9.917 9.397 1.265 1.00 92.50 110 GLU A CA 1
ATOM 907 C C . GLU A 1 110 ? 11.074 9.405 2.274 1.00 92.50 110 GLU A C 1
ATOM 909 O O . GLU A 1 110 ? 11.037 10.090 3.296 1.00 92.50 110 GLU A O 1
ATOM 914 N N . GLY A 1 111 ? 12.116 8.632 1.969 1.00 90.12 111 GLY A N 1
ATOM 915 C CA . GLY A 1 111 ? 13.367 8.629 2.721 1.00 90.12 111 GLY A CA 1
ATOM 916 C C . GLY A 1 111 ? 14.440 9.430 1.986 1.00 90.12 111 GLY A C 1
ATOM 917 O O . GLY A 1 111 ? 14.230 10.569 1.581 1.00 90.12 111 GLY A O 1
ATOM 918 N N . ILE A 1 112 ? 15.599 8.803 1.765 1.00 91.44 112 ILE A N 1
ATOM 919 C CA . ILE A 1 112 ? 16.637 9.346 0.867 1.00 91.44 112 ILE A CA 1
ATOM 920 C C . ILE A 1 112 ? 16.102 9.442 -0.577 1.00 91.44 112 ILE A C 1
ATOM 922 O O . ILE A 1 112 ? 16.404 10.393 -1.296 1.00 91.44 112 ILE A O 1
ATOM 926 N N . GLY A 1 113 ? 15.292 8.458 -0.974 1.00 91.44 113 GLY A N 1
ATOM 927 C CA . GLY A 1 113 ? 14.605 8.363 -2.260 1.00 91.44 113 GLY A CA 1
ATOM 928 C C . GLY A 1 113 ? 13.153 7.917 -2.079 1.00 91.44 113 GLY A C 1
ATOM 929 O O . GLY A 1 113 ? 12.568 8.083 -1.003 1.00 91.44 113 GLY A O 1
ATOM 930 N N . TRP A 1 114 ? 12.600 7.273 -3.108 1.00 92.31 114 TRP A N 1
ATOM 931 C CA . TRP A 1 114 ? 11.365 6.499 -2.965 1.00 92.31 114 TRP A CA 1
ATOM 932 C C . TRP A 1 114 ? 11.544 5.394 -1.906 1.00 92.31 114 TRP A C 1
ATOM 934 O O . TRP A 1 114 ? 12.662 4.935 -1.652 1.00 92.31 114 TRP A O 1
ATOM 944 N N . SER A 1 115 ? 10.453 4.969 -1.269 1.00 93.50 115 SER A N 1
ATOM 945 C CA . SER A 1 115 ? 10.478 3.909 -0.257 1.00 93.50 115 SER A CA 1
ATOM 946 C C . SER A 1 115 ? 9.684 2.687 -0.709 1.00 93.50 115 SER A C 1
ATOM 948 O O . SER A 1 115 ? 8.550 2.789 -1.173 1.00 93.50 115 SER A O 1
ATOM 950 N N . VAL A 1 116 ? 10.246 1.496 -0.475 1.00 92.12 116 VAL A N 1
ATOM 951 C CA . VAL A 1 116 ? 9.585 0.206 -0.744 1.00 92.12 116 VAL A CA 1
ATOM 952 C C . VAL A 1 116 ? 8.271 0.028 0.018 1.00 92.12 116 VAL A C 1
ATOM 954 O O . VAL A 1 116 ? 7.482 -0.841 -0.348 1.00 92.12 116 VAL A O 1
ATOM 957 N N . SER A 1 117 ? 8.034 0.826 1.065 1.00 93.81 117 SER A N 1
ATOM 958 C CA . SER A 1 117 ? 6.809 0.785 1.862 1.00 93.81 117 SER A CA 1
ATOM 959 C C . SER A 1 117 ? 5.556 1.190 1.083 1.00 93.81 117 SER A C 1
ATOM 961 O O . SER A 1 117 ? 4.479 0.745 1.469 1.00 93.81 117 SER A O 1
ATOM 963 N N . GLU A 1 118 ? 5.669 1.959 -0.011 1.00 95.31 118 GLU A N 1
ATOM 964 C CA . GLU A 1 118 ? 4.515 2.488 -0.760 1.00 95.31 118 GLU A CA 1
ATOM 965 C C . GLU A 1 118 ? 3.549 1.378 -1.196 1.00 95.31 118 GLU A C 1
ATOM 967 O O . GLU A 1 118 ? 2.363 1.411 -0.866 1.00 95.31 118 GLU A O 1
ATOM 972 N N . LYS A 1 119 ? 4.068 0.332 -1.855 1.00 94.50 119 LYS A N 1
ATOM 973 C CA . LYS A 1 119 ? 3.250 -0.796 -2.330 1.00 94.50 119 LYS A CA 1
ATOM 974 C C . LYS A 1 119 ? 2.597 -1.584 -1.192 1.00 94.50 119 LYS A C 1
ATOM 976 O O . LYS A 1 119 ? 1.466 -2.036 -1.333 1.00 94.50 119 LYS A O 1
ATOM 981 N N . TYR A 1 120 ? 3.282 -1.731 -0.056 1.00 93.69 120 TYR A N 1
ATOM 982 C CA . TYR A 1 120 ? 2.740 -2.449 1.100 1.00 93.69 120 TYR A CA 1
ATOM 983 C C . TYR A 1 120 ? 1.660 -1.629 1.806 1.00 93.69 120 TYR A C 1
ATOM 985 O O . TYR A 1 120 ? 0.657 -2.180 2.240 1.00 93.69 120 TYR A O 1
ATOM 993 N N . ILE A 1 121 ? 1.843 -0.310 1.880 1.00 94.19 121 ILE A N 1
ATOM 994 C CA . ILE A 1 121 ? 0.855 0.627 2.417 1.00 94.19 121 ILE A CA 1
ATOM 995 C C . ILE A 1 121 ? -0.429 0.584 1.583 1.00 94.19 121 ILE A C 1
ATOM 997 O O . ILE A 1 121 ? -1.511 0.430 2.148 1.00 94.19 121 ILE A O 1
ATOM 1001 N N . LEU A 1 122 ? -0.303 0.656 0.256 1.00 94.69 122 LEU A N 1
ATOM 1002 C CA . LEU A 1 122 ? -1.439 0.599 -0.666 1.00 94.69 122 LEU A CA 1
ATOM 1003 C C . LEU A 1 122 ? -2.175 -0.752 -0.602 1.00 94.69 122 LEU A C 1
ATOM 1005 O O . LEU A 1 122 ? -3.393 -0.790 -0.734 1.00 94.69 122 LEU A O 1
ATOM 1009 N N . ALA A 1 123 ? -1.475 -1.857 -0.329 1.00 93.19 123 ALA A N 1
ATOM 1010 C CA . ALA A 1 123 ? -2.070 -3.195 -0.270 1.00 93.19 123 ALA A CA 1
ATOM 1011 C C . ALA A 1 123 ? -3.019 -3.436 0.928 1.00 93.19 123 ALA A C 1
ATOM 1013 O O . ALA A 1 123 ? -3.763 -4.416 0.927 1.00 93.19 123 ALA A O 1
ATOM 1014 N N . CYS A 1 124 ? -3.020 -2.575 1.951 1.00 88.88 124 CYS A N 1
ATOM 1015 C CA . CYS A 1 124 ? -3.683 -2.845 3.234 1.00 88.88 124 CYS A CA 1
ATOM 1016 C C . CYS A 1 124 ? -5.210 -2.615 3.274 1.00 88.88 124 CYS A C 1
ATOM 1018 O O . CYS A 1 124 ? -5.783 -2.738 4.351 1.00 88.88 124 CYS A O 1
ATOM 1020 N N . ASN A 1 125 ? -5.881 -2.246 2.169 1.00 88.19 125 ASN A N 1
ATOM 1021 C CA . ASN A 1 125 ? -7.278 -1.735 2.152 1.00 88.19 125 ASN A CA 1
ATOM 1022 C C . ASN A 1 125 ? -7.522 -0.487 3.029 1.00 88.19 125 ASN A C 1
ATOM 1024 O O . ASN A 1 125 ? -8.652 -0.015 3.148 1.00 88.19 125 ASN A O 1
ATOM 1028 N N . SER A 1 126 ? -6.473 0.055 3.636 1.00 89.12 126 SER A N 1
ATOM 1029 C CA . SER A 1 126 ? -6.473 1.312 4.367 1.00 89.12 126 SER A CA 1
ATOM 1030 C C . SER A 1 126 ? -6.366 2.490 3.410 1.00 89.12 126 SER A C 1
ATOM 1032 O O . SER A 1 126 ? -5.704 2.394 2.377 1.00 89.12 126 SER A O 1
ATOM 1034 N N . VAL A 1 127 ? -6.910 3.644 3.798 1.00 93.00 127 VAL A N 1
ATOM 1035 C CA . VAL A 1 127 ? -6.604 4.899 3.103 1.00 93.00 127 VAL A CA 1
ATOM 1036 C C . VAL A 1 127 ? -5.109 5.182 3.226 1.00 93.00 127 VAL A C 1
ATOM 1038 O O . VAL A 1 127 ? -4.591 5.392 4.328 1.00 93.00 127 VAL A O 1
ATOM 1041 N N . ALA A 1 128 ? -4.417 5.204 2.091 1.00 95.75 128 ALA A N 1
ATOM 1042 C CA . ALA A 1 128 ? -3.026 5.614 2.021 1.00 95.75 128 ALA A CA 1
ATOM 1043 C C . ALA A 1 128 ? -2.939 7.149 1.971 1.00 95.75 128 ALA A C 1
ATOM 1045 O O . ALA A 1 128 ? -3.463 7.776 1.053 1.00 95.75 128 ALA A O 1
ATOM 1046 N N . LEU A 1 129 ? -2.286 7.754 2.960 1.00 97.12 129 LEU A N 1
ATOM 1047 C CA . LEU A 1 129 ? -1.964 9.177 3.016 1.00 97.12 129 LEU A CA 1
ATOM 1048 C C . LEU A 1 129 ? -0.559 9.369 2.435 1.00 97.12 129 LEU A C 1
ATOM 1050 O O . LEU A 1 129 ? 0.433 9.084 3.106 1.00 97.12 129 LEU A O 1
ATOM 1054 N N . LEU A 1 130 ? -0.458 9.814 1.184 1.00 96.56 130 LEU A N 1
ATOM 1055 C CA . LEU A 1 130 ? 0.836 10.004 0.520 1.00 96.56 130 LEU A CA 1
ATOM 1056 C C . LEU A 1 130 ? 1.271 11.459 0.657 1.00 96.56 130 LEU A C 1
ATOM 1058 O O . LEU A 1 130 ? 0.693 12.353 0.033 1.00 96.56 130 LEU A O 1
ATOM 1062 N N . VAL A 1 131 ? 2.318 11.6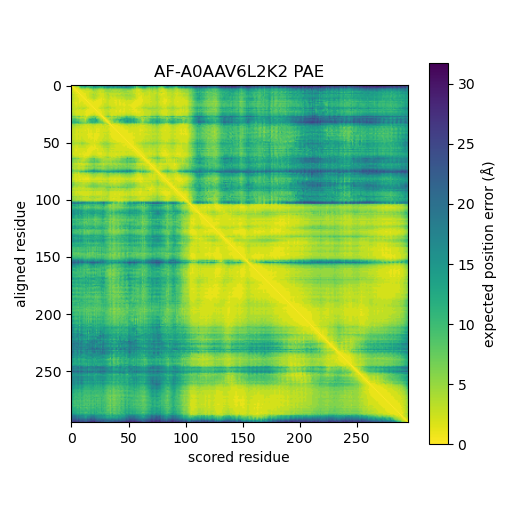87 1.449 1.00 95.38 131 VAL A N 1
ATOM 1063 C CA . VAL A 1 131 ? 3.020 12.974 1.478 1.00 95.38 131 VAL A CA 1
ATOM 1064 C C . VAL A 1 131 ? 3.611 13.240 0.103 1.00 95.38 131 VAL A C 1
ATOM 1066 O O . VAL A 1 131 ? 4.227 12.346 -0.482 1.00 95.38 131 VAL A O 1
ATOM 1069 N N . LYS A 1 132 ? 3.381 14.457 -0.420 1.00 92.94 132 LYS A N 1
ATOM 1070 C CA . LYS A 1 132 ? 3.793 14.882 -1.766 1.00 92.94 132 LYS A CA 1
ATOM 1071 C C . LYS A 1 132 ? 5.200 14.379 -2.090 1.00 92.94 132 LYS A C 1
ATOM 1073 O O . LYS A 1 132 ? 6.195 14.900 -1.591 1.00 92.94 132 LYS A O 1
ATOM 1078 N N . SER A 1 133 ? 5.240 13.366 -2.946 1.00 89.50 133 SER A N 1
ATOM 1079 C CA . SER A 1 133 ? 6.451 12.638 -3.306 1.00 89.50 133 SER A CA 1
ATOM 1080 C C . SER A 1 133 ? 7.213 13.382 -4.402 1.00 89.50 133 SER A C 1
ATOM 1082 O O . SER A 1 133 ? 6.610 13.962 -5.310 1.00 89.50 133 SER A O 1
ATOM 1084 N N . ARG A 1 134 ? 8.543 13.399 -4.309 1.00 90.50 134 ARG A N 1
ATOM 1085 C CA . ARG A 1 134 ? 9.447 13.961 -5.324 1.00 90.50 134 ARG A CA 1
ATOM 1086 C C . ARG A 1 134 ? 9.925 12.893 -6.295 1.00 90.50 134 ARG A C 1
ATOM 1088 O O . ARG A 1 134 ? 10.188 13.192 -7.460 1.00 90.50 134 ARG A O 1
ATOM 1095 N N . TYR A 1 135 ? 10.059 11.668 -5.810 1.00 92.12 135 TYR A N 1
ATOM 1096 C CA . TYR A 1 135 ? 10.522 10.519 -6.558 1.00 92.12 135 TYR A CA 1
ATOM 1097 C C . TYR A 1 135 ? 9.330 9.724 -7.090 1.00 92.12 135 TYR A C 1
ATOM 1099 O O . TYR A 1 135 ? 8.232 9.737 -6.538 1.00 92.12 135 TYR A O 1
ATOM 1107 N N . TYR A 1 136 ? 9.555 9.030 -8.200 1.00 91.06 136 TYR A N 1
ATOM 1108 C CA . TYR A 1 136 ? 8.597 8.092 -8.763 1.00 91.06 136 TYR A CA 1
ATOM 1109 C C . TYR A 1 136 ? 9.292 6.757 -8.996 1.00 91.06 136 TYR A C 1
ATOM 1111 O O . TYR A 1 136 ? 10.452 6.723 -9.407 1.00 91.06 136 TYR A O 1
ATOM 1119 N N . ASP A 1 137 ? 8.564 5.676 -8.747 1.00 91.12 137 ASP A N 1
ATOM 1120 C CA . ASP A 1 137 ? 8.942 4.334 -9.172 1.00 91.12 137 ASP A CA 1
ATOM 1121 C C . ASP A 1 137 ? 8.143 3.967 -10.438 1.00 91.12 137 ASP A C 1
ATOM 1123 O O . ASP A 1 137 ? 7.323 4.756 -10.925 1.00 91.12 137 ASP A O 1
ATOM 1127 N N . PHE A 1 138 ? 8.380 2.787 -11.012 1.00 94.06 138 PHE A N 1
ATOM 1128 C CA . PHE A 1 138 ? 7.800 2.407 -12.305 1.00 94.06 138 PHE A CA 1
ATOM 1129 C C . PHE A 1 138 ? 6.260 2.389 -12.317 1.00 94.06 138 PHE A C 1
ATOM 1131 O O . PHE A 1 138 ? 5.654 2.683 -13.346 1.00 94.06 138 PHE A O 1
ATOM 1138 N N . PHE A 1 139 ? 5.620 2.111 -11.176 1.00 94.88 139 PHE A N 1
ATOM 1139 C CA . PHE A 1 139 ? 4.160 2.035 -11.057 1.00 94.88 139 PHE A CA 1
ATOM 1140 C C . PHE A 1 139 ? 3.508 3.310 -10.511 1.00 94.88 139 PHE A C 1
ATOM 1142 O O . PHE A 1 139 ? 2.325 3.544 -10.760 1.00 94.88 139 PHE A O 1
ATOM 1149 N N . SER A 1 140 ? 4.239 4.157 -9.7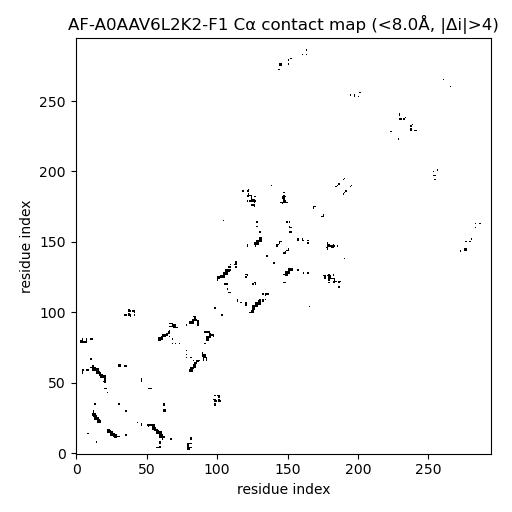74 1.00 94.38 140 SER A N 1
ATOM 1150 C CA . SER A 1 140 ? 3.616 5.246 -9.004 1.00 94.38 140 SER A CA 1
ATOM 1151 C C . SER A 1 140 ? 2.988 6.319 -9.902 1.00 94.38 140 SER A C 1
ATOM 1153 O O . SER A 1 140 ? 2.008 6.970 -9.539 1.00 94.38 140 SER A O 1
ATOM 1155 N N . ARG A 1 141 ? 3.454 6.435 -11.152 1.00 92.00 141 ARG A N 1
ATOM 1156 C CA . ARG A 1 141 ? 2.825 7.278 -12.182 1.00 92.00 141 ARG A CA 1
ATOM 1157 C C . ARG A 1 141 ? 1.422 6.812 -12.585 1.00 92.00 141 ARG A C 1
ATOM 1159 O O . ARG A 1 141 ? 0.657 7.635 -13.086 1.00 92.00 141 ARG A O 1
ATOM 1166 N N . GLY A 1 142 ? 1.065 5.551 -12.349 1.00 93.31 142 GLY A N 1
ATOM 1167 C CA . GLY A 1 142 ? -0.291 5.026 -12.534 1.00 93.31 142 GLY A CA 1
ATOM 1168 C C . GLY A 1 142 ? -1.263 5.428 -11.419 1.00 93.31 142 GLY A C 1
ATOM 1169 O O . GLY A 1 142 ? -2.476 5.390 -11.615 1.00 93.31 142 GLY A O 1
ATOM 1170 N N . LEU A 1 143 ? -0.762 5.887 -10.266 1.00 96.31 143 LEU A N 1
ATOM 1171 C CA . LEU A 1 143 ? -1.608 6.258 -9.134 1.00 96.31 143 LEU A CA 1
ATOM 1172 C C . LEU A 1 143 ? -2.361 7.573 -9.388 1.00 96.31 143 LEU A C 1
ATOM 1174 O O . LEU A 1 143 ? -1.850 8.497 -10.031 1.00 96.31 143 LEU A O 1
ATOM 1178 N N . MET A 1 144 ? -3.581 7.666 -8.857 1.00 97.31 144 MET A N 1
ATOM 1179 C CA . MET A 1 144 ? -4.487 8.795 -9.043 1.00 97.31 144 MET A CA 1
ATOM 1180 C C . MET A 1 144 ? -4.897 9.326 -7.660 1.00 97.31 144 MET A C 1
ATOM 1182 O O . MET A 1 144 ? -5.481 8.559 -6.886 1.00 97.31 144 MET A O 1
ATOM 1186 N N . PRO A 1 145 ? -4.599 10.600 -7.334 1.00 97.56 145 PRO A N 1
ATOM 1187 C CA . PRO A 1 145 ? -5.049 11.211 -6.087 1.00 97.56 145 PRO A CA 1
ATOM 1188 C C . PRO A 1 145 ? -6.575 11.154 -5.988 1.00 97.56 145 PRO A C 1
ATOM 1190 O O . PRO A 1 145 ? -7.256 11.234 -7.011 1.00 97.56 145 PRO A O 1
ATOM 1193 N N . MET A 1 146 ? -7.108 11.020 -4.774 1.00 96.69 146 MET A N 1
ATOM 1194 C CA . MET A 1 146 ? -8.546 10.884 -4.486 1.00 96.69 146 MET A CA 1
ATOM 1195 C C . MET A 1 146 ? -9.214 9.629 -5.069 1.00 96.69 146 MET A C 1
ATOM 1197 O O . MET A 1 146 ? -10.422 9.462 -4.934 1.00 96.69 146 MET A O 1
ATOM 1201 N N . HIS A 1 147 ? -8.448 8.737 -5.700 1.00 97.62 147 HIS A N 1
ATOM 1202 C CA . HIS A 1 147 ? -8.932 7.439 -6.159 1.00 97.62 147 HIS A CA 1
ATOM 1203 C C . HIS A 1 147 ? -8.122 6.300 -5.547 1.00 97.62 147 HIS A C 1
ATOM 1205 O O . HIS A 1 147 ? -8.693 5.468 -4.868 1.00 97.62 147 HIS A O 1
ATOM 1211 N N . HIS A 1 148 ? -6.800 6.284 -5.723 1.00 97.88 148 HIS A N 1
ATOM 1212 C CA . HIS A 1 148 ? -5.934 5.245 -5.151 1.00 97.88 148 HIS A CA 1
ATOM 1213 C C . HIS A 1 148 ? -5.366 5.630 -3.777 1.00 97.88 148 HIS A C 1
ATOM 1215 O O . HIS A 1 148 ? -4.928 4.767 -3.022 1.00 97.88 148 HIS A O 1
ATOM 1221 N N . TYR A 1 149 ? -5.321 6.929 -3.471 1.00 97.75 149 TYR A N 1
ATOM 1222 C CA . TYR A 1 149 ? -4.742 7.461 -2.240 1.00 97.75 149 TYR A CA 1
ATOM 1223 C C . TYR A 1 149 ? -5.231 8.884 -1.945 1.00 97.75 149 TYR A C 1
ATOM 1225 O O . TYR A 1 149 ? -5.742 9.571 -2.832 1.00 97.75 149 TYR A O 1
ATOM 1233 N N . TRP A 1 150 ? -5.002 9.357 -0.720 1.00 97.88 150 TRP A N 1
ATOM 1234 C CA . TRP A 1 150 ? -5.228 10.743 -0.316 1.00 97.88 150 TRP A CA 1
ATOM 1235 C C . TRP A 1 150 ? -3.917 11.552 -0.338 1.00 97.88 150 TRP A C 1
ATOM 1237 O O . TRP A 1 150 ? -2.950 11.157 0.325 1.00 97.88 150 TRP A O 1
ATOM 1247 N N . PRO A 1 151 ? -3.836 12.672 -1.080 1.00 97.25 151 PRO A N 1
ATOM 1248 C CA . PRO A 1 151 ? -2.625 13.487 -1.138 1.00 97.25 151 PRO A CA 1
ATOM 1249 C C . PRO A 1 151 ? -2.451 14.332 0.132 1.00 97.25 151 PRO A C 1
ATOM 1251 O O . PRO A 1 151 ? -3.382 14.999 0.575 1.00 97.25 151 PRO A O 1
ATOM 1254 N N . ILE A 1 152 ? -1.240 14.348 0.688 1.00 97.31 152 ILE A N 1
ATOM 1255 C CA . ILE A 1 152 ? -0.863 15.201 1.822 1.00 97.31 152 ILE A CA 1
ATOM 1256 C C . ILE A 1 152 ? 0.084 16.304 1.351 1.00 97.31 152 ILE A C 1
ATOM 1258 O O . ILE A 1 152 ? 1.087 16.043 0.673 1.00 97.31 152 ILE A O 1
ATOM 1262 N N . ASN A 1 153 ? -0.224 17.546 1.731 1.00 92.19 153 ASN A N 1
ATOM 1263 C CA . ASN A 1 153 ? 0.582 18.705 1.368 1.00 92.19 153 ASN A CA 1
ATOM 1264 C C . ASN A 1 153 ? 1.912 18.724 2.145 1.00 92.19 153 ASN A C 1
ATOM 1266 O O . ASN A 1 153 ? 1.950 18.565 3.363 1.00 92.19 153 ASN A O 1
ATOM 1270 N N . ASP A 1 154 ? 3.009 18.952 1.420 1.00 86.56 154 ASP A N 1
ATOM 1271 C CA . ASP A 1 154 ? 4.375 18.970 1.948 1.00 86.56 154 ASP A CA 1
ATOM 1272 C C . ASP A 1 154 ? 4.962 20.392 2.085 1.00 86.56 154 ASP A C 1
ATOM 1274 O O . ASP A 1 154 ? 5.993 20.572 2.727 1.00 86.56 154 ASP A O 1
ATOM 1278 N N . GLN A 1 155 ? 4.313 21.421 1.527 1.00 80.81 155 GLN A N 1
ATOM 1279 C CA . GLN A 1 155 ? 4.841 22.794 1.443 1.00 80.81 155 GLN A CA 1
ATOM 1280 C C . GLN A 1 155 ? 4.626 23.644 2.711 1.00 80.81 155 GLN A C 1
ATOM 1282 O O . GLN A 1 155 ? 4.986 24.819 2.729 1.00 80.81 155 GLN A O 1
ATOM 1287 N N . GLY A 1 156 ? 4.074 23.065 3.780 1.00 80.00 156 GLY A N 1
ATOM 1288 C CA . GLY A 1 156 ? 3.856 23.754 5.051 1.00 80.00 156 GLY A CA 1
ATOM 1289 C C . GLY A 1 156 ? 3.583 22.791 6.206 1.00 80.00 156 GLY A C 1
ATOM 1290 O O . GLY A 1 156 ? 4.355 21.865 6.452 1.00 80.00 156 GLY A O 1
ATOM 1291 N N . ASP A 1 157 ? 2.473 23.047 6.897 1.00 86.75 157 ASP A N 1
ATOM 1292 C CA . ASP A 1 157 ? 1.846 22.275 7.977 1.00 86.75 157 ASP A CA 1
ATOM 1293 C C . ASP A 1 157 ? 1.574 20.784 7.690 1.00 86.75 157 ASP A C 1
ATOM 1295 O O . ASP A 1 157 ? 0.403 20.437 7.554 1.00 86.75 157 ASP A O 1
ATOM 1299 N N . LYS A 1 158 ? 2.566 19.888 7.563 1.00 90.88 158 LYS A N 1
ATOM 1300 C CA . LYS A 1 158 ? 2.278 18.471 7.227 1.00 90.88 158 LYS A CA 1
ATOM 1301 C C . LYS A 1 158 ? 1.371 17.795 8.257 1.00 90.88 158 LYS A C 1
ATOM 1303 O O . LYS A 1 158 ? 0.473 17.045 7.881 1.00 90.88 158 LYS A O 1
ATOM 1308 N N . CYS A 1 159 ? 1.585 18.057 9.547 1.00 91.62 159 CYS A N 1
ATOM 1309 C CA . CYS A 1 159 ? 0.769 17.486 10.617 1.00 91.62 159 CYS A CA 1
ATOM 1310 C C . CYS A 1 159 ? -0.668 18.003 10.526 1.00 91.62 159 CYS A C 1
ATOM 1312 O O . CYS A 1 159 ? -1.615 17.244 10.726 1.00 91.62 159 CYS A O 1
ATOM 1314 N N . ARG A 1 160 ? -0.833 19.277 10.166 1.00 93.31 160 ARG A N 1
ATOM 1315 C CA . ARG A 1 160 ? -2.129 19.904 9.915 1.00 93.31 160 ARG A CA 1
ATOM 1316 C C . ARG A 1 160 ? -2.858 19.284 8.715 1.00 93.31 160 ARG A C 1
ATOM 1318 O O . ARG A 1 160 ? -4.044 18.980 8.834 1.00 93.31 160 ARG A O 1
ATOM 1325 N N . SER A 1 161 ? -2.152 19.015 7.618 1.00 95.50 161 SER A N 1
ATOM 1326 C CA . SER A 1 161 ? -2.726 18.354 6.436 1.00 95.50 161 SER A CA 1
ATOM 1327 C C . SER A 1 161 ? -3.115 16.898 6.729 1.00 95.50 161 SER A C 1
ATOM 1329 O O . SER A 1 161 ? -4.215 16.466 6.386 1.00 95.50 161 SER A O 1
ATOM 1331 N N . ILE A 1 162 ? -2.283 16.163 7.480 1.00 95.31 162 ILE A N 1
ATOM 1332 C CA . ILE A 1 162 ? -2.606 14.808 7.965 1.00 95.31 162 ILE A CA 1
ATOM 1333 C C . ILE A 1 162 ? -3.835 14.830 8.876 1.00 95.31 162 ILE A C 1
ATOM 1335 O O . ILE A 1 162 ? -4.739 14.016 8.702 1.00 95.31 162 ILE A O 1
ATOM 1339 N N . LYS A 1 163 ? -3.895 15.765 9.830 1.00 93.38 163 LYS A N 1
ATOM 1340 C CA . LYS A 1 163 ? -5.041 15.900 10.733 1.00 93.38 163 LYS A CA 1
ATOM 1341 C C . LYS A 1 163 ? -6.331 16.147 9.952 1.00 93.38 163 LYS A C 1
ATOM 1343 O O . LYS A 1 163 ? -7.316 15.456 10.192 1.00 93.38 163 LYS A O 1
ATOM 1348 N N . PHE A 1 164 ? -6.300 17.068 8.989 1.00 95.38 164 PHE A N 1
ATOM 1349 C CA . PHE A 1 164 ? -7.441 17.326 8.116 1.00 95.38 164 PHE A CA 1
ATOM 1350 C C . PHE A 1 164 ? -7.864 16.073 7.336 1.00 95.38 164 PHE A C 1
ATOM 1352 O O . PHE A 1 164 ? -9.047 15.755 7.316 1.00 95.38 164 PHE A O 1
ATOM 1359 N N . ALA A 1 165 ? -6.919 15.332 6.747 1.00 96.31 165 ALA A N 1
ATOM 1360 C CA . ALA A 1 165 ? -7.218 14.107 6.003 1.00 96.31 165 ALA A CA 1
ATOM 1361 C C . ALA A 1 165 ? -7.927 13.049 6.868 1.00 96.31 165 ALA A C 1
ATOM 1363 O O . ALA A 1 165 ? -8.901 12.439 6.430 1.00 96.31 165 ALA A O 1
ATOM 1364 N N . VAL A 1 166 ? -7.462 12.863 8.108 1.00 93.12 166 VAL A N 1
ATOM 1365 C CA . VAL A 1 166 ? -8.068 11.931 9.070 1.00 93.12 166 VAL A CA 1
ATOM 1366 C C . VAL A 1 166 ? -9.471 12.390 9.475 1.00 93.12 166 VAL A C 1
ATOM 1368 O O . VAL A 1 166 ? -10.403 11.592 9.473 1.00 93.12 166 VAL A O 1
ATOM 1371 N N . GLU A 1 167 ? -9.652 13.672 9.801 1.00 92.81 167 GLU A N 1
ATOM 1372 C CA . GLU A 1 167 ? -10.960 14.225 10.189 1.00 92.81 167 GLU A CA 1
ATOM 1373 C C . GLU A 1 167 ? -11.962 14.204 9.021 1.00 92.81 167 GLU A C 1
ATOM 1375 O O . GLU A 1 167 ? -13.142 13.891 9.211 1.00 92.81 167 GLU A O 1
ATOM 1380 N N . TRP A 1 168 ? -11.494 14.468 7.799 1.00 94.94 168 TRP A N 1
ATOM 1381 C CA . TRP A 1 168 ? -12.297 14.335 6.588 1.00 94.94 168 TRP A CA 1
ATOM 1382 C C . TRP A 1 168 ? -12.737 12.888 6.379 1.00 94.94 168 TRP A C 1
ATOM 1384 O O . TRP A 1 168 ? -13.932 12.639 6.256 1.00 94.94 168 TRP A O 1
ATOM 1394 N N . GLY A 1 169 ? -11.818 11.921 6.402 1.00 91.62 169 GLY A N 1
ATOM 1395 C CA . GLY A 1 169 ? -12.188 10.532 6.131 1.00 91.62 169 GLY A CA 1
ATOM 1396 C C . GLY A 1 169 ? -13.059 9.925 7.236 1.00 91.62 169 GLY A C 1
ATOM 1397 O O . GLY A 1 169 ? -13.954 9.144 6.941 1.00 91.62 169 GLY A O 1
ATOM 1398 N N . ASN A 1 170 ? -12.899 10.361 8.4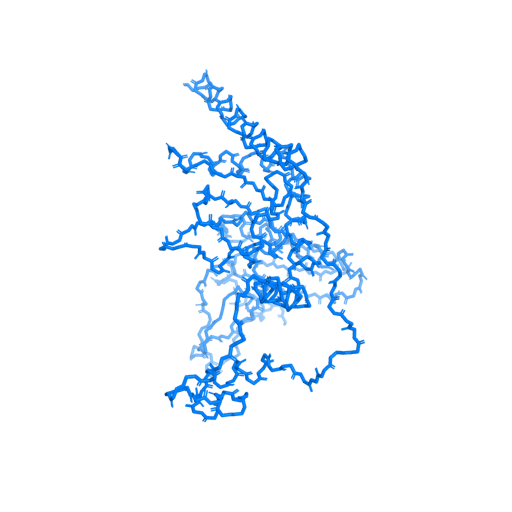91 1.00 87.06 170 ASN A N 1
ATOM 1399 C CA . ASN A 1 170 ? -13.781 9.956 9.591 1.00 87.06 170 ASN A CA 1
ATOM 1400 C C . ASN A 1 170 ? -15.206 10.521 9.455 1.00 87.06 170 ASN A C 1
ATOM 1402 O O . ASN A 1 170 ? -16.130 9.991 10.060 1.00 87.06 170 ASN A O 1
ATOM 1406 N N . SER A 1 171 ? -15.395 11.603 8.692 1.00 88.00 171 SER A N 1
ATOM 1407 C CA . SER A 1 171 ? -16.721 12.154 8.370 1.00 88.00 171 SER A CA 1
ATOM 1408 C C . SER A 1 171 ? -17.258 11.700 7.004 1.00 88.00 171 SER A C 1
ATOM 1410 O O . SER A 1 171 ? -18.413 11.977 6.694 1.00 88.00 171 SER A O 1
ATOM 1412 N N . HIS A 1 172 ? -16.445 10.986 6.217 1.00 92.31 172 HIS A N 1
ATOM 1413 C CA . HIS A 1 172 ? -16.735 10.487 4.867 1.00 92.31 172 HIS A CA 1
ATOM 1414 C C . HIS A 1 172 ? -16.283 9.023 4.758 1.00 92.31 172 HIS A C 1
ATOM 1416 O O . HIS A 1 172 ? -15.419 8.662 3.955 1.00 92.31 172 HIS A O 1
ATOM 1422 N N . GLU A 1 173 ? -16.809 8.182 5.653 1.00 84.94 173 GLU A N 1
ATOM 1423 C CA . GLU A 1 173 ? -16.310 6.817 5.864 1.00 84.94 173 GLU A CA 1
ATOM 1424 C C . GLU A 1 173 ? -16.386 5.954 4.598 1.00 84.94 173 GLU A C 1
ATOM 1426 O O . GLU A 1 173 ? -15.462 5.189 4.316 1.00 84.94 173 GLU A O 1
ATOM 1431 N N . GLN A 1 174 ? -17.464 6.088 3.817 1.00 87.12 174 GLN A N 1
ATOM 1432 C CA . GLN A 1 174 ? -17.659 5.307 2.596 1.00 87.12 174 GLN A CA 1
ATOM 1433 C C . GLN A 1 174 ? -16.639 5.701 1.525 1.00 87.12 174 GLN A C 1
ATOM 1435 O O . GLN A 1 174 ? -15.991 4.837 0.939 1.00 87.12 174 GLN A O 1
ATOM 1440 N N . GLU A 1 175 ? -16.441 6.999 1.308 1.00 93.75 175 GLU A N 1
ATOM 1441 C CA . GLU A 1 175 ? -15.467 7.515 0.353 1.00 93.75 175 GLU A CA 1
ATOM 1442 C C . GLU A 1 175 ? -14.034 7.154 0.761 1.00 93.75 175 GLU A C 1
ATOM 1444 O O . GLU A 1 175 ? -13.228 6.745 -0.076 1.00 93.75 175 GLU A O 1
ATOM 1449 N N . ALA A 1 176 ? -13.718 7.243 2.055 1.00 92.00 176 ALA A N 1
ATOM 1450 C CA . ALA A 1 176 ? -12.449 6.779 2.600 1.00 92.00 176 ALA A CA 1
ATOM 1451 C C . ALA A 1 176 ? -12.246 5.275 2.332 1.00 92.00 176 ALA A C 1
ATOM 1453 O O . ALA A 1 176 ? -11.201 4.862 1.821 1.00 92.00 176 ALA A O 1
ATOM 1454 N N . GLN A 1 177 ? -13.254 4.444 2.604 1.00 89.06 177 GLN A N 1
ATOM 1455 C CA . GLN A 1 177 ? -13.187 3.009 2.332 1.00 89.06 177 GLN A CA 1
ATOM 1456 C C . GLN A 1 177 ? -12.983 2.712 0.838 1.00 89.06 177 GLN A C 1
ATOM 1458 O O . GLN A 1 177 ? -12.184 1.836 0.489 1.00 89.06 177 GLN A O 1
ATOM 1463 N N . ASP A 1 178 ? -13.660 3.447 -0.041 1.00 94.19 178 ASP A N 1
ATOM 1464 C CA . ASP A 1 178 ? -13.545 3.278 -1.488 1.00 94.19 178 ASP A CA 1
ATOM 1465 C C . ASP A 1 178 ? -12.143 3.641 -1.994 1.00 94.19 178 ASP A C 1
ATOM 1467 O O . ASP A 1 178 ? -11.585 2.900 -2.808 1.00 94.19 178 ASP A O 1
ATOM 1471 N N . ILE A 1 179 ? -11.523 4.700 -1.455 1.00 96.69 179 ILE A N 1
ATOM 1472 C CA . ILE A 1 179 ? -10.128 5.061 -1.762 1.00 96.69 179 ILE A CA 1
ATOM 1473 C C . ILE A 1 179 ? -9.169 3.944 -1.330 1.00 96.69 179 ILE A C 1
ATOM 1475 O O . ILE A 1 179 ? -8.326 3.506 -2.117 1.00 96.69 179 ILE A O 1
ATOM 1479 N N . GLY A 1 180 ? -9.300 3.450 -0.094 1.00 94.00 180 GLY A N 1
ATOM 1480 C CA . GLY A 1 180 ? -8.443 2.376 0.422 1.00 94.00 180 GLY A CA 1
ATOM 1481 C C . GLY A 1 180 ? -8.564 1.080 -0.386 1.00 94.00 180 GLY A C 1
ATOM 1482 O O . GLY A 1 180 ? -7.561 0.435 -0.702 1.00 94.00 180 GLY A O 1
ATOM 1483 N N . LYS A 1 181 ? -9.789 0.724 -0.790 1.00 94.00 181 LYS A N 1
ATOM 1484 C CA . LYS A 1 181 ? -10.069 -0.445 -1.635 1.00 94.00 181 LYS A CA 1
ATOM 1485 C C . LYS A 1 181 ? -9.547 -0.277 -3.063 1.00 94.00 181 LYS A C 1
ATOM 1487 O O . LYS A 1 181 ? -9.080 -1.240 -3.664 1.00 94.00 181 LYS A O 1
ATOM 1492 N N . ALA A 1 182 ? -9.637 0.918 -3.635 1.00 97.69 182 ALA A N 1
ATOM 1493 C CA . ALA A 1 182 ? -9.089 1.184 -4.959 1.00 97.69 182 ALA A CA 1
ATOM 1494 C C . ALA A 1 182 ? -7.552 1.109 -4.955 1.00 97.69 182 ALA A C 1
ATOM 1496 O O . ALA A 1 182 ? -6.980 0.491 -5.852 1.00 97.69 182 ALA A O 1
ATOM 1497 N N . GLY A 1 183 ? -6.885 1.639 -3.923 1.00 96.88 183 GLY A N 1
ATOM 1498 C CA . GLY A 1 183 ? -5.433 1.507 -3.754 1.00 96.88 183 GLY A CA 1
ATOM 1499 C C . GLY A 1 183 ? -4.967 0.051 -3.653 1.00 96.88 183 GLY A C 1
ATOM 1500 O O . GLY A 1 183 ? -4.021 -0.348 -4.330 1.00 96.88 183 GLY A O 1
ATOM 1501 N N . SER A 1 184 ? -5.665 -0.779 -2.877 1.00 95.62 184 SER A N 1
ATOM 1502 C CA . SER A 1 184 ? -5.314 -2.198 -2.738 1.00 95.62 184 SER A CA 1
ATOM 1503 C C . SER A 1 184 ? -5.607 -3.012 -3.999 1.00 95.62 184 SER A C 1
ATOM 1505 O O . SER A 1 184 ? -4.825 -3.895 -4.355 1.00 95.62 184 SER A O 1
ATOM 1507 N N . ASN A 1 185 ? -6.702 -2.703 -4.702 1.00 97.56 185 ASN A N 1
ATOM 1508 C CA . ASN A 1 185 ? -7.026 -3.321 -5.982 1.00 97.56 185 ASN A CA 1
ATOM 1509 C C . ASN A 1 185 ? -5.951 -3.012 -7.026 1.00 97.56 185 ASN A C 1
ATOM 1511 O O . ASN A 1 185 ? -5.536 -3.932 -7.719 1.00 97.56 185 ASN A O 1
ATOM 1515 N N . PHE A 1 186 ? -5.444 -1.776 -7.082 1.00 97.81 186 PHE A N 1
ATOM 1516 C CA . PHE A 1 186 ? -4.330 -1.428 -7.965 1.00 97.81 186 PHE A CA 1
ATOM 1517 C C . PHE A 1 186 ? -3.108 -2.321 -7.701 1.00 97.81 186 PHE A C 1
ATOM 1519 O O . PHE A 1 186 ? -2.522 -2.877 -8.624 1.00 97.81 186 PHE A O 1
ATOM 1526 N N . ILE A 1 187 ? -2.747 -2.549 -6.433 1.00 96.88 187 ILE A N 1
ATOM 1527 C CA . ILE A 1 187 ? -1.620 -3.439 -6.112 1.00 96.88 187 ILE A CA 1
ATOM 1528 C C . ILE A 1 187 ? -1.898 -4.888 -6.527 1.00 96.88 187 ILE A C 1
ATOM 1530 O O . ILE A 1 187 ? -1.010 -5.560 -7.049 1.00 96.88 187 ILE A O 1
ATOM 1534 N N . ARG A 1 188 ? -3.119 -5.379 -6.297 1.00 95.94 188 ARG A N 1
ATOM 1535 C CA . ARG A 1 188 ? -3.481 -6.775 -6.572 1.00 95.94 188 ARG A CA 1
ATOM 1536 C C . ARG A 1 188 ? -3.600 -7.078 -8.065 1.00 95.94 188 ARG A C 1
ATOM 1538 O O . ARG A 1 188 ? -3.184 -8.151 -8.491 1.00 95.94 188 ARG A O 1
ATOM 1545 N N . GLU A 1 189 ? -4.190 -6.167 -8.829 1.00 95.88 189 GLU A N 1
ATOM 1546 C CA . GLU A 1 189 ? -4.538 -6.397 -10.232 1.00 95.88 189 GLU A CA 1
ATOM 1547 C C . GLU A 1 189 ? -3.495 -5.804 -11.188 1.00 95.88 189 GLU A C 1
ATOM 1549 O O . GLU A 1 189 ? -3.074 -6.486 -12.124 1.00 95.88 189 GLU A O 1
ATOM 1554 N N . ASP A 1 190 ? -3.032 -4.578 -10.921 1.00 94.69 190 ASP A N 1
ATOM 1555 C CA . ASP A 1 190 ? -2.157 -3.820 -11.824 1.00 94.69 190 ASP A CA 1
ATOM 1556 C C . ASP A 1 190 ? -0.663 -3.962 -11.473 1.00 94.69 190 ASP A C 1
ATOM 1558 O O . ASP A 1 190 ? 0.185 -3.887 -12.361 1.00 94.69 190 ASP A O 1
ATOM 1562 N N . LEU A 1 191 ? -0.317 -4.224 -10.202 1.00 96.06 191 LEU A N 1
ATOM 1563 C CA . LEU A 1 191 ? 1.071 -4.415 -9.733 1.00 96.06 191 LEU A CA 1
ATOM 1564 C C . LEU A 1 191 ? 1.421 -5.878 -9.399 1.00 96.06 191 LEU A C 1
ATOM 1566 O O . LEU A 1 191 ? 2.265 -6.161 -8.545 1.00 96.06 191 LEU A O 1
ATOM 1570 N N . LYS A 1 192 ? 0.784 -6.835 -10.073 1.00 94.25 192 LYS A N 1
ATOM 1571 C CA . LYS A 1 192 ? 1.125 -8.262 -9.962 1.00 94.25 192 LYS A CA 1
ATOM 1572 C C . LYS A 1 192 ? 2.430 -8.603 -10.689 1.00 94.25 192 LYS A C 1
ATOM 1574 O O . LYS A 1 192 ? 2.825 -7.920 -11.632 1.00 94.25 192 LYS A O 1
ATOM 1579 N N . MET A 1 193 ? 3.076 -9.701 -10.286 1.00 93.62 193 MET A N 1
ATOM 1580 C CA . MET A 1 193 ? 4.383 -10.113 -10.825 1.00 93.62 193 MET A CA 1
ATOM 1581 C C . MET A 1 193 ? 4.397 -10.299 -12.345 1.00 93.62 193 MET A C 1
ATOM 1583 O O . MET A 1 193 ? 5.391 -9.939 -12.970 1.00 93.62 193 MET A O 1
ATOM 1587 N N . ASP A 1 194 ? 3.300 -10.772 -12.943 1.00 92.38 194 ASP A N 1
ATOM 1588 C CA . ASP A 1 194 ? 3.180 -10.873 -14.403 1.00 92.38 194 ASP A CA 1
ATOM 1589 C C . ASP A 1 194 ? 3.406 -9.508 -15.071 1.00 92.38 194 ASP A C 1
ATOM 1591 O O . ASP A 1 194 ? 4.209 -9.389 -15.990 1.00 92.38 194 ASP A O 1
ATOM 1595 N N . HIS A 1 195 ? 2.796 -8.444 -14.538 1.00 94.19 195 HIS A N 1
ATOM 1596 C CA . HIS A 1 195 ? 2.967 -7.089 -15.061 1.00 94.19 195 HIS A CA 1
ATOM 1597 C C . HIS A 1 195 ? 4.322 -6.467 -14.717 1.00 94.19 195 HIS A C 1
ATOM 1599 O O . HIS A 1 195 ? 4.819 -5.638 -15.477 1.00 94.19 195 HIS A O 1
ATOM 1605 N N . VAL A 1 196 ? 4.967 -6.891 -13.625 1.00 95.56 196 VAL A N 1
ATOM 1606 C CA . VAL A 1 196 ? 6.363 -6.513 -13.344 1.00 95.56 196 VAL A CA 1
ATOM 1607 C C . VAL A 1 196 ? 7.285 -7.063 -14.435 1.00 95.56 196 VAL A C 1
ATOM 1609 O O . VAL A 1 196 ? 8.090 -6.315 -14.992 1.00 95.56 196 VAL A O 1
ATOM 1612 N N . TYR A 1 197 ? 7.144 -8.346 -14.781 1.00 95.88 197 TYR A N 1
ATOM 1613 C CA . TYR A 1 197 ? 7.935 -8.960 -15.847 1.00 95.88 197 TYR A CA 1
ATOM 1614 C C . TYR A 1 197 ? 7.572 -8.417 -17.233 1.00 95.88 197 TYR A C 1
ATOM 1616 O O . TYR A 1 197 ? 8.484 -8.153 -18.017 1.00 95.88 197 TYR A O 1
ATOM 1624 N N . ASP A 1 198 ? 6.290 -8.163 -17.516 1.00 95.31 198 ASP A N 1
ATOM 1625 C CA . ASP A 1 198 ? 5.868 -7.491 -18.750 1.00 95.31 198 ASP A CA 1
ATOM 1626 C C . ASP A 1 198 ? 6.522 -6.111 -18.878 1.00 95.31 198 ASP A C 1
ATOM 1628 O O . ASP A 1 198 ? 7.085 -5.783 -19.920 1.00 95.31 198 ASP A O 1
ATOM 1632 N N . TYR A 1 199 ? 6.498 -5.300 -17.814 1.00 96.00 199 TYR A N 1
ATOM 1633 C CA . TYR A 1 199 ? 7.120 -3.977 -17.813 1.00 96.00 199 TYR A CA 1
ATOM 1634 C C . TYR A 1 199 ? 8.630 -4.067 -18.074 1.00 96.00 199 TYR A C 1
ATOM 1636 O O . TYR A 1 199 ? 9.158 -3.321 -18.901 1.00 96.00 199 TYR A O 1
ATOM 1644 N N . MET A 1 200 ? 9.328 -5.008 -17.423 1.00 97.25 200 MET A N 1
ATOM 1645 C CA . MET A 1 200 ? 10.752 -5.265 -17.672 1.00 97.25 200 MET A CA 1
ATOM 1646 C C . MET A 1 200 ? 11.014 -5.656 -19.131 1.00 97.25 200 MET A C 1
ATOM 1648 O O . MET A 1 200 ? 11.900 -5.083 -19.769 1.00 97.25 200 MET A O 1
ATOM 1652 N N . PHE A 1 201 ? 10.242 -6.609 -19.660 1.00 96.56 201 PHE A N 1
ATOM 1653 C CA . PHE A 1 201 ? 10.349 -7.072 -21.041 1.00 96.56 201 PHE A CA 1
ATOM 1654 C C . PHE A 1 201 ? 10.195 -5.910 -22.020 1.00 96.56 201 PHE A C 1
ATOM 1656 O O . PHE A 1 201 ? 11.025 -5.718 -22.909 1.00 96.56 201 PHE A O 1
ATOM 1663 N N . HIS A 1 202 ? 9.161 -5.103 -21.818 1.00 96.62 202 HIS A N 1
ATOM 1664 C CA . HIS A 1 202 ? 8.828 -3.975 -22.666 1.00 96.62 202 HIS A CA 1
ATOM 1665 C C . HIS A 1 202 ? 9.880 -2.870 -22.638 1.00 96.62 202 HIS A C 1
ATOM 1667 O O . HIS A 1 202 ? 10.327 -2.428 -23.695 1.00 96.62 202 HIS A O 1
ATOM 1673 N N . VAL A 1 203 ? 10.335 -2.451 -21.453 1.00 96.69 203 VAL A N 1
ATOM 1674 C CA . VAL A 1 203 ? 11.374 -1.415 -21.331 1.00 96.69 203 VAL A CA 1
ATOM 1675 C C . VAL A 1 203 ? 12.662 -1.844 -22.031 1.00 96.69 203 VAL A C 1
ATOM 1677 O O . VAL A 1 203 ? 13.247 -1.056 -22.775 1.00 96.69 203 VAL A O 1
ATOM 1680 N N . LEU A 1 204 ? 13.091 -3.094 -21.837 1.00 97.75 204 LEU A N 1
ATOM 1681 C CA . LEU A 1 204 ? 14.296 -3.620 -22.480 1.00 97.75 204 LEU A CA 1
ATOM 1682 C C . LEU A 1 204 ? 14.118 -3.766 -23.998 1.00 97.75 204 LEU A C 1
ATOM 1684 O O . LEU A 1 204 ? 15.030 -3.429 -24.754 1.00 97.75 204 LEU A O 1
ATOM 1688 N N . SER A 1 205 ? 12.943 -4.213 -24.448 1.00 96.75 205 SER A N 1
ATOM 1689 C CA . SER A 1 205 ? 12.631 -4.398 -25.869 1.00 96.75 205 SER A CA 1
ATOM 1690 C C . SER A 1 205 ? 12.562 -3.073 -26.626 1.00 96.75 205 SER A C 1
ATOM 1692 O O . SER A 1 205 ? 13.154 -2.953 -27.698 1.00 96.75 205 SER A O 1
ATOM 1694 N N . GLU A 1 206 ? 11.892 -2.055 -26.077 1.00 95.75 206 GLU A N 1
ATOM 1695 C CA . GLU A 1 206 ? 11.840 -0.723 -26.692 1.00 95.75 206 GLU A CA 1
ATOM 1696 C C . GLU A 1 206 ? 13.212 -0.042 -26.678 1.00 95.75 206 GLU A C 1
ATOM 1698 O O . GLU A 1 206 ? 13.621 0.539 -27.683 1.00 95.75 206 GLU A O 1
ATOM 1703 N N . TYR A 1 207 ? 13.975 -0.173 -25.586 1.00 97.31 207 TYR A N 1
ATOM 1704 C CA . TYR A 1 207 ? 15.346 0.337 -25.521 1.00 97.31 207 TYR A CA 1
ATOM 1705 C C . TYR A 1 207 ? 16.245 -0.291 -26.594 1.00 97.31 207 TYR A C 1
ATOM 1707 O O . TYR A 1 207 ? 16.994 0.422 -27.267 1.00 97.31 207 TYR A O 1
ATOM 1715 N N . ALA A 1 208 ? 16.143 -1.606 -26.809 1.00 98.12 208 ALA A N 1
ATOM 1716 C CA . ALA A 1 208 ? 16.939 -2.311 -27.810 1.00 98.12 208 ALA A CA 1
ATOM 1717 C C . ALA A 1 208 ? 16.715 -1.777 -29.237 1.00 98.12 208 ALA A C 1
ATOM 1719 O O . ALA A 1 208 ? 17.667 -1.712 -30.015 1.00 98.12 208 ALA A O 1
ATOM 1720 N N . LYS A 1 209 ? 15.499 -1.321 -29.576 1.00 96.88 209 LYS A N 1
ATOM 1721 C CA . LYS A 1 209 ? 15.191 -0.715 -30.889 1.00 96.88 209 LYS A CA 1
ATOM 1722 C C . LYS A 1 209 ? 15.915 0.612 -31.128 1.00 96.88 209 LYS A C 1
ATOM 1724 O O . LYS A 1 209 ? 16.099 1.009 -32.276 1.00 96.88 209 LYS A O 1
ATOM 1729 N N . LEU A 1 210 ? 16.320 1.306 -30.064 1.00 97.94 210 LEU A N 1
ATOM 1730 C CA . LEU A 1 210 ? 17.041 2.579 -30.151 1.00 97.94 210 LEU A CA 1
ATOM 1731 C C . LEU A 1 210 ? 18.543 2.388 -30.407 1.00 97.94 210 LEU A C 1
ATOM 1733 O O . LEU A 1 210 ? 19.240 3.353 -30.737 1.00 97.94 210 LEU A O 1
ATOM 1737 N N . LEU A 1 211 ? 19.058 1.164 -30.253 1.00 98.00 211 LEU A N 1
ATOM 1738 C CA . LEU A 1 211 ? 20.469 0.867 -30.460 1.00 98.00 211 LEU A CA 1
ATOM 1739 C C . LEU A 1 211 ? 20.830 1.006 -31.940 1.00 98.00 211 LEU A C 1
ATOM 1741 O O . LEU A 1 211 ? 20.303 0.323 -32.812 1.00 98.00 211 LEU A O 1
ATOM 1745 N N . ARG A 1 212 ? 21.801 1.876 -32.218 1.00 98.06 212 ARG A N 1
ATOM 1746 C CA . ARG A 1 212 ? 22.346 2.096 -33.570 1.00 98.06 212 ARG A CA 1
ATOM 1747 C C . ARG A 1 212 ? 23.499 1.150 -33.917 1.00 98.06 212 ARG A C 1
ATOM 1749 O O . ARG A 1 212 ? 24.220 1.382 -34.881 1.00 98.06 212 ARG A O 1
ATOM 1756 N N . TYR A 1 213 ? 23.711 0.124 -33.102 1.00 97.38 213 TYR A N 1
ATOM 1757 C CA . TYR A 1 213 ? 24.787 -0.848 -33.238 1.00 97.38 213 TYR A CA 1
ATOM 1758 C C . TYR A 1 213 ? 24.324 -2.211 -32.724 1.00 97.38 213 TYR A C 1
ATOM 1760 O O . TYR A 1 213 ? 23.379 -2.304 -31.942 1.00 97.38 213 TYR A O 1
ATOM 1768 N N . LYS A 1 214 ? 25.014 -3.272 -33.148 1.00 96.94 214 LYS A N 1
ATOM 1769 C CA . LYS A 1 214 ? 24.808 -4.618 -32.613 1.00 96.94 214 LYS A CA 1
ATOM 1770 C C . LYS A 1 214 ? 25.645 -4.780 -31.337 1.00 96.94 214 LYS A C 1
ATOM 1772 O O . LYS A 1 214 ? 26.865 -4.641 -31.434 1.00 96.94 214 LYS A O 1
ATOM 1777 N N . PRO A 1 215 ? 25.042 -5.073 -30.170 1.00 97.38 215 PRO A N 1
ATOM 1778 C CA . PRO A 1 215 ? 25.797 -5.310 -28.944 1.00 97.38 215 PRO A CA 1
ATOM 1779 C C . PRO A 1 215 ? 26.828 -6.433 -29.100 1.00 97.38 215 PRO A C 1
ATOM 1781 O O . PRO A 1 215 ? 26.560 -7.453 -29.739 1.00 97.38 215 PRO A O 1
ATOM 1784 N N . THR A 1 216 ? 27.995 -6.249 -28.485 1.00 97.19 216 THR A N 1
ATOM 1785 C CA . THR A 1 216 ? 29.073 -7.244 -28.392 1.00 97.19 216 THR A CA 1
ATOM 1786 C C . THR A 1 216 ? 29.452 -7.451 -26.932 1.00 97.19 216 THR A C 1
ATOM 1788 O O . THR A 1 216 ? 29.340 -6.522 -26.134 1.00 97.19 216 THR A O 1
ATOM 1791 N N . ILE A 1 217 ? 29.926 -8.646 -26.583 1.00 96.38 217 ILE A N 1
ATOM 1792 C CA . ILE A 1 217 ? 30.340 -8.982 -25.215 1.00 96.38 217 ILE A CA 1
ATOM 1793 C C . ILE A 1 217 ? 31.649 -8.234 -24.889 1.00 96.38 217 ILE A C 1
ATOM 1795 O O . ILE A 1 217 ? 32.633 -8.423 -25.607 1.00 96.38 217 ILE A O 1
ATOM 1799 N N . PRO A 1 218 ? 31.694 -7.379 -23.848 1.00 96.88 218 PRO A N 1
ATOM 1800 C CA . PRO A 1 218 ? 32.939 -6.750 -23.405 1.00 96.88 218 PRO A CA 1
ATOM 1801 C C . PRO A 1 218 ? 33.962 -7.788 -22.920 1.00 96.88 218 PRO A C 1
ATOM 1803 O O . PRO A 1 218 ? 33.583 -8.769 -22.292 1.00 96.88 218 PRO A O 1
ATOM 1806 N N . GLU A 1 219 ? 35.261 -7.539 -23.115 1.00 95.88 219 GLU A N 1
ATOM 1807 C CA . GLU A 1 219 ? 36.344 -8.491 -22.782 1.00 95.88 219 GLU A CA 1
ATOM 1808 C C . GLU A 1 219 ? 36.328 -8.969 -21.317 1.00 95.88 219 GLU A C 1
ATOM 1810 O O . GLU A 1 219 ? 36.674 -10.108 -21.021 1.00 95.88 219 GLU A O 1
ATOM 1815 N N . ARG A 1 220 ? 35.896 -8.104 -20.392 1.00 95.69 220 ARG A N 1
ATOM 1816 C CA . ARG A 1 220 ? 35.817 -8.400 -18.950 1.00 95.69 220 ARG A CA 1
ATOM 1817 C C . ARG A 1 220 ? 34.426 -8.826 -18.481 1.00 95.69 220 ARG A C 1
ATOM 1819 O O . ARG A 1 220 ? 34.202 -8.919 -17.276 1.00 95.69 220 ARG A O 1
ATOM 1826 N N . ALA A 1 221 ? 33.473 -8.999 -19.394 1.00 93.81 221 ALA A N 1
ATOM 1827 C CA . ALA A 1 221 ? 32.133 -9.420 -19.022 1.00 93.81 221 ALA A CA 1
ATOM 1828 C C . ALA A 1 221 ? 32.134 -10.902 -18.637 1.00 93.81 221 ALA A C 1
ATOM 1830 O O . ALA A 1 221 ? 32.763 -11.732 -19.288 1.00 93.81 221 ALA A O 1
ATOM 1831 N N . LEU A 1 222 ? 31.406 -11.216 -17.571 1.00 89.88 222 LEU A N 1
ATOM 1832 C CA . LEU A 1 222 ? 31.164 -12.581 -17.129 1.00 89.88 222 LEU A CA 1
ATOM 1833 C C . LEU A 1 222 ? 29.719 -12.940 -17.457 1.00 89.88 222 LEU A C 1
ATOM 1835 O O . LEU A 1 222 ? 28.815 -12.129 -17.242 1.00 89.88 222 LEU A O 1
ATOM 1839 N N . GLU A 1 223 ? 29.508 -14.149 -17.967 1.00 88.94 223 GLU A N 1
ATOM 1840 C CA . GLU A 1 223 ? 28.166 -14.705 -18.105 1.00 88.94 223 GLU A CA 1
ATOM 1841 C C . GLU A 1 223 ? 27.531 -14.875 -16.716 1.00 88.94 223 GLU A C 1
ATOM 1843 O O . GLU A 1 223 ? 28.185 -15.309 -15.763 1.00 88.94 223 GLU A O 1
ATOM 1848 N N . ILE A 1 224 ? 26.254 -14.512 -16.595 1.00 89.56 224 ILE A N 1
ATOM 1849 C CA . ILE A 1 224 ? 25.484 -14.643 -15.357 1.00 89.56 224 ILE A CA 1
ATOM 1850 C C . ILE A 1 224 ? 24.369 -15.660 -15.603 1.00 89.56 224 ILE A C 1
ATOM 1852 O O . ILE A 1 224 ? 23.491 -15.421 -16.428 1.00 89.56 224 ILE A O 1
ATOM 1856 N N . CYS A 1 225 ? 24.377 -16.751 -14.835 1.00 85.88 225 CYS A N 1
ATOM 1857 C CA . CYS A 1 225 ? 23.290 -17.732 -14.763 1.00 85.88 225 CYS A CA 1
ATOM 1858 C C . CYS A 1 225 ? 22.662 -17.713 -13.363 1.00 85.88 225 CYS A C 1
ATOM 1860 O O . CYS A 1 225 ? 23.339 -17.377 -12.384 1.00 85.88 225 CYS A O 1
ATOM 1862 N N . SER A 1 226 ? 21.387 -18.092 -13.250 1.00 85.31 226 SER A N 1
ATOM 1863 C CA . SER A 1 226 ? 20.635 -18.103 -11.983 1.00 85.31 226 SER A CA 1
ATOM 1864 C C . SER A 1 226 ? 21.332 -18.929 -10.897 1.00 85.31 226 SER A C 1
ATOM 1866 O O . SER A 1 226 ? 21.451 -18.505 -9.742 1.00 85.31 226 SER A O 1
ATOM 1868 N N . GLU A 1 227 ? 21.852 -20.094 -11.275 1.00 82.50 227 GLU A N 1
ATOM 1869 C CA . GLU A 1 227 ? 22.564 -21.026 -10.409 1.00 82.50 227 GLU A CA 1
ATOM 1870 C C . GLU A 1 227 ? 23.873 -20.404 -9.926 1.00 82.50 227 GLU A C 1
ATOM 1872 O O . GLU A 1 227 ? 24.137 -20.371 -8.728 1.00 82.50 227 GLU A O 1
ATOM 1877 N N . THR A 1 228 ? 24.667 -19.833 -10.834 1.00 82.88 228 THR A N 1
ATOM 1878 C CA . THR A 1 228 ? 25.965 -19.233 -10.494 1.00 82.88 228 THR A CA 1
ATOM 1879 C C . THR A 1 228 ? 25.798 -17.990 -9.619 1.00 82.88 228 THR A C 1
ATOM 1881 O O . THR A 1 228 ? 26.524 -17.817 -8.635 1.00 82.88 228 THR A O 1
ATOM 1884 N N . LEU A 1 229 ? 24.806 -17.144 -9.919 1.00 87.56 229 LEU A N 1
ATOM 1885 C CA . LEU A 1 229 ? 24.531 -15.930 -9.150 1.00 87.56 229 LEU A CA 1
ATOM 1886 C C . LEU A 1 229 ? 24.103 -16.260 -7.713 1.00 87.56 229 LEU A C 1
ATOM 1888 O O . LEU A 1 229 ? 24.554 -15.608 -6.766 1.00 87.56 229 LEU A O 1
ATOM 1892 N N . SER A 1 230 ? 23.276 -17.294 -7.548 1.00 85.56 230 SER A N 1
ATOM 1893 C CA . SER A 1 230 ? 22.778 -17.734 -6.241 1.00 85.56 230 SER A CA 1
ATOM 1894 C C . SER A 1 230 ? 23.743 -18.638 -5.466 1.00 85.56 230 SER A C 1
ATOM 1896 O O . SER A 1 230 ? 23.724 -18.621 -4.235 1.00 85.56 230 SER A O 1
ATOM 1898 N N . CYS A 1 231 ? 24.623 -19.386 -6.141 1.00 82.69 231 CYS A N 1
ATOM 1899 C CA . CYS A 1 231 ? 25.561 -20.327 -5.516 1.00 82.69 231 CYS A CA 1
ATOM 1900 C C . CYS A 1 231 ? 26.525 -19.646 -4.534 1.00 82.69 231 CYS A C 1
ATOM 1902 O O . CYS A 1 231 ? 26.872 -20.227 -3.508 1.00 82.69 231 CYS A O 1
ATOM 1904 N N . SER A 1 232 ? 26.934 -18.408 -4.828 1.00 85.12 232 SER A N 1
ATOM 1905 C CA . SER A 1 232 ? 27.824 -17.616 -3.966 1.00 85.12 232 SER A CA 1
ATOM 1906 C C . SER A 1 232 ? 27.123 -16.991 -2.752 1.00 85.12 232 SER A C 1
ATOM 1908 O O . SER A 1 232 ? 27.784 -16.420 -1.883 1.00 85.12 232 SER A O 1
ATOM 1910 N N . LYS A 1 233 ? 25.786 -17.049 -2.686 1.00 91.56 233 LYS A N 1
ATOM 1911 C CA . LYS A 1 233 ? 25.002 -16.459 -1.596 1.00 91.56 233 LYS A CA 1
ATOM 1912 C C . LYS A 1 233 ? 24.760 -17.481 -0.491 1.00 91.56 233 LYS A C 1
ATOM 1914 O O . LYS A 1 233 ? 24.630 -18.676 -0.736 1.00 91.56 233 LYS A O 1
ATOM 1919 N N . VAL A 1 234 ? 24.660 -16.990 0.741 1.00 89.81 234 VAL A N 1
ATOM 1920 C CA . VAL A 1 234 ? 24.435 -17.800 1.946 1.00 89.81 234 VAL A CA 1
ATOM 1921 C C . VAL A 1 234 ? 23.279 -17.236 2.770 1.00 89.81 234 VAL A C 1
ATOM 1923 O O . VAL A 1 234 ? 22.902 -16.072 2.611 1.00 89.81 234 VAL A O 1
ATOM 1926 N N . GLY A 1 235 ? 22.705 -18.071 3.639 1.00 92.44 235 GLY A N 1
ATOM 1927 C CA . GLY A 1 235 ? 21.630 -17.683 4.553 1.00 92.44 235 GLY A CA 1
ATOM 1928 C C . GLY A 1 235 ? 20.400 -17.107 3.842 1.00 92.44 235 GLY A C 1
ATOM 1929 O O . GLY A 1 235 ? 19.983 -17.600 2.791 1.00 92.44 235 GLY A O 1
ATOM 1930 N N . VAL A 1 236 ? 19.845 -16.035 4.412 1.00 91.94 236 VAL A N 1
ATOM 1931 C CA . VAL A 1 236 ? 18.592 -15.399 3.965 1.00 91.94 236 VAL A CA 1
ATOM 1932 C C . VAL A 1 236 ? 18.632 -14.910 2.517 1.00 91.94 236 VAL A C 1
ATOM 1934 O O . VAL A 1 236 ? 17.624 -14.969 1.823 1.00 91.94 236 VAL A O 1
ATOM 1937 N N . HIS A 1 237 ? 19.795 -14.491 2.012 1.00 91.19 237 HIS A N 1
ATOM 1938 C CA . HIS A 1 237 ? 19.911 -14.036 0.626 1.00 91.19 237 HIS A CA 1
ATOM 1939 C C . HIS A 1 237 ? 19.699 -15.176 -0.367 1.00 91.19 237 HIS A C 1
ATOM 1941 O O . HIS A 1 237 ? 18.978 -15.007 -1.347 1.00 91.19 237 HIS A O 1
ATOM 1947 N N . LYS A 1 238 ? 20.304 -16.344 -0.104 1.00 91.44 238 LYS A N 1
ATOM 1948 C CA . LYS A 1 238 ? 20.086 -17.530 -0.937 1.00 91.44 238 LYS A CA 1
ATOM 1949 C C . LYS A 1 238 ? 18.631 -17.977 -0.848 1.00 91.44 238 LYS A C 1
ATOM 1951 O O . LYS A 1 238 ? 18.040 -18.262 -1.879 1.00 91.44 238 LYS A O 1
ATOM 1956 N N . MET A 1 239 ? 18.058 -17.978 0.357 1.00 90.19 239 MET A N 1
ATOM 1957 C CA . MET A 1 239 ? 16.655 -18.331 0.584 1.00 90.19 239 MET A CA 1
ATOM 1958 C C . MET A 1 239 ? 15.713 -17.474 -0.270 1.00 90.19 239 MET A C 1
ATOM 1960 O O . MET A 1 239 ? 15.006 -18.025 -1.107 1.00 90.19 239 MET A O 1
ATOM 1964 N N . PHE A 1 240 ? 15.795 -16.142 -0.178 1.00 92.25 240 PHE A N 1
ATOM 1965 C CA . PHE A 1 240 ? 14.939 -15.252 -0.970 1.00 92.25 240 PHE A CA 1
ATOM 1966 C C . PHE A 1 240 ? 15.143 -15.401 -2.482 1.00 92.25 240 PHE A C 1
ATOM 1968 O O . PHE A 1 240 ? 14.178 -15.342 -3.243 1.00 92.25 240 PHE A O 1
ATOM 1975 N N . MET A 1 241 ? 16.379 -15.621 -2.945 1.00 92.31 241 MET A N 1
ATOM 1976 C CA . MET A 1 241 ? 16.641 -15.880 -4.368 1.00 92.31 241 MET A CA 1
ATOM 1977 C C . MET A 1 241 ? 15.996 -17.184 -4.850 1.00 92.31 241 MET A C 1
ATOM 1979 O O . MET A 1 241 ? 15.461 -17.221 -5.952 1.00 92.31 241 MET A O 1
ATOM 1983 N N . MET A 1 242 ? 16.039 -18.248 -4.044 1.00 90.38 242 MET A N 1
ATOM 1984 C CA . MET A 1 242 ? 15.413 -19.527 -4.399 1.00 90.38 242 MET A CA 1
ATOM 1985 C C . MET A 1 242 ? 13.885 -19.446 -4.342 1.00 90.38 242 MET A C 1
ATOM 1987 O O . MET A 1 242 ? 13.216 -19.986 -5.217 1.00 90.38 242 MET A O 1
ATOM 1991 N N . GLU A 1 243 ? 13.324 -18.745 -3.356 1.00 91.38 243 GLU A N 1
ATOM 1992 C CA . GLU A 1 243 ? 11.873 -18.561 -3.216 1.00 91.38 243 GLU A CA 1
ATOM 1993 C C . GLU A 1 243 ? 11.267 -17.720 -4.346 1.00 91.38 243 GLU A C 1
ATOM 1995 O O . GLU A 1 243 ? 10.138 -17.971 -4.762 1.00 91.38 243 GLU A O 1
ATOM 2000 N N . SER A 1 244 ? 12.019 -16.745 -4.863 1.00 92.06 244 SER A N 1
ATOM 2001 C CA . SER A 1 244 ? 11.599 -15.885 -5.979 1.00 92.06 244 SER A CA 1
ATOM 2002 C C . SER A 1 244 ? 11.939 -16.448 -7.364 1.00 92.06 244 SER A C 1
ATOM 2004 O O . SER A 1 244 ? 11.645 -15.809 -8.375 1.00 92.06 244 SER A O 1
ATOM 2006 N N . MET A 1 245 ? 12.543 -17.638 -7.440 1.00 91.62 245 MET A N 1
ATOM 2007 C CA . MET A 1 245 ? 12.920 -18.257 -8.707 1.00 91.62 245 MET A CA 1
ATOM 2008 C C . MET A 1 245 ? 11.681 -18.654 -9.520 1.00 91.62 245 MET A C 1
ATOM 2010 O O . MET A 1 245 ? 10.824 -19.415 -9.064 1.00 91.62 245 MET A O 1
ATOM 2014 N N . VAL A 1 246 ? 11.613 -18.175 -10.764 1.00 91.31 246 VAL A N 1
ATOM 2015 C CA . VAL A 1 246 ? 10.591 -18.593 -11.730 1.00 91.31 246 VAL A CA 1
ATOM 2016 C C . VAL A 1 246 ? 10.805 -20.072 -12.065 1.00 91.31 246 VAL A C 1
ATOM 2018 O O . VAL A 1 246 ? 11.880 -20.469 -12.506 1.00 91.31 246 VAL A O 1
ATOM 2021 N N . LYS A 1 247 ? 9.778 -20.900 -11.840 1.00 87.38 247 LYS A N 1
ATOM 2022 C CA . LYS A 1 247 ? 9.878 -22.371 -11.914 1.00 87.38 247 LYS A CA 1
ATOM 2023 C C . LYS A 1 247 ? 9.934 -22.934 -13.336 1.00 87.38 247 LYS A C 1
ATOM 2025 O O . LYS A 1 247 ? 10.243 -24.108 -13.512 1.00 87.38 247 LYS A O 1
ATOM 2030 N N . GLY A 1 248 ? 9.604 -22.126 -14.333 1.00 85.56 248 GLY A N 1
ATOM 2031 C CA . GLY A 1 248 ? 9.578 -22.534 -15.728 1.00 85.56 248 GLY A CA 1
ATOM 2032 C C . GLY A 1 248 ? 9.097 -21.406 -16.636 1.00 85.56 248 GLY A C 1
ATOM 2033 O O . GLY A 1 248 ? 8.636 -20.375 -16.139 1.00 85.56 248 GLY A O 1
ATOM 2034 N N . PRO A 1 249 ? 9.221 -21.578 -17.959 1.00 87.88 249 PRO A N 1
ATOM 2035 C CA . PRO A 1 249 ? 8.679 -20.624 -18.913 1.00 87.88 249 PRO A CA 1
ATOM 2036 C C . PRO A 1 249 ? 7.155 -20.525 -18.773 1.00 87.88 249 PRO A C 1
ATOM 2038 O O . PRO A 1 249 ? 6.490 -21.469 -18.349 1.00 87.88 249 PRO A O 1
ATOM 2041 N N . THR A 1 250 ? 6.614 -19.371 -19.147 1.00 88.88 250 THR A N 1
ATOM 2042 C CA . THR A 1 250 ? 5.171 -19.181 -19.303 1.00 88.88 250 THR A CA 1
ATOM 2043 C C . THR A 1 250 ? 4.761 -19.506 -20.739 1.00 88.88 250 THR A C 1
ATOM 2045 O O . THR A 1 250 ? 5.477 -19.160 -21.679 1.00 88.88 250 THR A O 1
ATOM 2048 N N . ASP A 1 251 ? 3.599 -20.140 -20.909 1.00 88.75 251 ASP A N 1
ATOM 2049 C CA . ASP A 1 251 ? 2.975 -20.349 -22.225 1.00 88.75 251 ASP A CA 1
ATOM 2050 C C . ASP A 1 251 ? 2.255 -19.083 -22.730 1.00 88.75 251 ASP A C 1
ATOM 2052 O O . ASP A 1 251 ? 1.821 -19.006 -23.881 1.00 88.75 251 ASP A O 1
ATOM 2056 N N . VAL A 1 252 ? 2.113 -18.076 -21.865 1.00 89.56 252 VAL A N 1
ATOM 2057 C CA . VAL A 1 252 ? 1.461 -16.804 -22.177 1.00 89.56 252 VAL A CA 1
ATOM 2058 C C . VAL A 1 252 ? 2.514 -15.810 -22.657 1.00 89.56 252 VAL A C 1
ATOM 2060 O O . VAL A 1 252 ? 3.510 -15.566 -21.979 1.00 89.56 252 VAL A O 1
ATOM 2063 N N . SER A 1 253 ? 2.292 -15.219 -23.830 1.00 89.44 253 SER A N 1
ATOM 2064 C CA . SER A 1 253 ? 3.150 -14.139 -24.332 1.00 89.44 253 SER A CA 1
ATOM 2065 C C . SER A 1 253 ? 3.032 -12.881 -23.459 1.00 89.44 253 SER A C 1
ATOM 2067 O O . SER A 1 253 ? 1.961 -12.665 -22.885 1.00 89.44 253 SER A O 1
ATOM 2069 N N . PRO A 1 254 ? 4.076 -12.027 -23.394 1.00 93.12 254 PRO A N 1
ATOM 2070 C CA . PRO A 1 254 ? 3.993 -10.749 -22.693 1.00 93.12 254 PRO A CA 1
ATOM 2071 C C . PRO A 1 254 ? 2.786 -9.928 -23.146 1.00 93.12 254 PRO A C 1
ATOM 2073 O O . PRO A 1 254 ? 2.374 -10.012 -24.308 1.00 93.12 254 PRO A O 1
ATOM 2076 N N . CYS A 1 255 ? 2.219 -9.124 -22.245 1.00 92.62 255 CYS A N 1
ATOM 2077 C CA . CYS A 1 255 ? 1.046 -8.322 -22.590 1.00 92.62 255 CYS A CA 1
ATOM 2078 C C . CYS A 1 255 ? 1.328 -7.352 -23.753 1.00 92.62 255 CYS A C 1
ATOM 2080 O O . CYS A 1 255 ? 2.464 -6.940 -23.991 1.00 92.62 255 CYS A O 1
ATOM 2082 N N . ASN A 1 256 ? 0.286 -6.936 -24.475 1.00 92.19 256 ASN A N 1
ATOM 2083 C CA . ASN A 1 256 ? 0.436 -5.899 -25.493 1.00 92.19 256 ASN A CA 1
ATOM 2084 C C . ASN A 1 256 ? 0.540 -4.528 -24.820 1.00 92.19 256 ASN A C 1
ATOM 2086 O O . ASN A 1 256 ? -0.396 -4.107 -24.137 1.00 92.19 256 ASN A O 1
ATOM 2090 N N . MET A 1 257 ? 1.647 -3.813 -25.046 1.00 89.38 257 MET A N 1
ATOM 2091 C CA . MET A 1 257 ? 1.768 -2.440 -24.564 1.00 89.38 257 MET A CA 1
ATOM 2092 C C . MET A 1 257 ? 0.775 -1.540 -25.321 1.00 89.38 257 MET A C 1
ATOM 2094 O O . MET A 1 257 ? 0.781 -1.541 -26.557 1.00 89.38 257 MET A O 1
ATOM 2098 N N . PRO A 1 258 ? -0.070 -0.762 -24.619 1.00 89.12 258 PRO A N 1
ATOM 2099 C CA . PRO A 1 258 ? -0.919 0.223 -25.273 1.00 89.12 258 PRO A CA 1
ATOM 2100 C C . PRO A 1 258 ? -0.065 1.297 -25.969 1.00 89.12 258 PRO A C 1
ATOM 2102 O O . PRO A 1 258 ? 1.065 1.559 -25.547 1.00 89.12 258 PRO A O 1
ATOM 2105 N N . PRO A 1 259 ? -0.586 1.947 -27.024 1.00 90.12 259 PRO A N 1
ATOM 2106 C CA . PRO A 1 259 ? 0.123 3.049 -27.661 1.00 90.12 259 PRO A CA 1
ATOM 2107 C C . PRO A 1 259 ? 0.397 4.178 -26.652 1.00 90.12 259 PRO A C 1
ATOM 2109 O O . PRO A 1 259 ? -0.369 4.350 -25.696 1.00 90.12 259 PRO A O 1
ATOM 2112 N N . PRO A 1 260 ? 1.468 4.969 -26.853 1.00 89.88 260 PRO A N 1
ATOM 2113 C CA . PRO A 1 260 ? 1.737 6.117 -26.001 1.00 89.88 260 PRO A CA 1
ATOM 2114 C C . PRO A 1 260 ? 0.565 7.098 -26.053 1.00 89.88 260 PRO A C 1
ATOM 2116 O O . PRO A 1 260 ? -0.083 7.253 -27.090 1.00 89.88 260 PRO A O 1
ATOM 2119 N N . TYR A 1 261 ? 0.320 7.783 -24.936 1.00 91.50 261 TYR A N 1
ATOM 2120 C CA . TYR A 1 261 ? -0.651 8.871 -24.904 1.00 91.50 261 TYR A CA 1
ATOM 2121 C C . TYR A 1 261 ? -0.305 9.919 -25.962 1.00 91.50 261 TYR A C 1
ATOM 2123 O O . TYR A 1 261 ? 0.852 10.335 -26.081 1.00 91.50 261 TYR A O 1
ATOM 2131 N N . ASP A 1 262 ? -1.318 10.390 -26.686 1.00 95.38 262 ASP A N 1
ATOM 2132 C CA . ASP A 1 262 ? -1.180 11.635 -27.426 1.00 95.38 262 ASP A CA 1
ATOM 2133 C C . ASP A 1 262 ? -1.017 12.821 -26.454 1.00 95.38 262 ASP A C 1
ATOM 2135 O O . ASP A 1 262 ? -1.271 12.719 -25.248 1.00 95.38 262 ASP A O 1
ATOM 2139 N N . ALA A 1 263 ? -0.558 13.959 -26.978 1.00 95.81 263 ALA A N 1
ATOM 2140 C CA . ALA A 1 263 ? -0.250 15.128 -26.158 1.00 95.81 263 ALA A CA 1
ATOM 2141 C C . ALA A 1 263 ? -1.467 15.645 -25.368 1.00 95.81 263 ALA A C 1
ATOM 2143 O O . ALA A 1 263 ? -1.309 16.066 -24.222 1.00 95.81 263 ALA A O 1
ATOM 2144 N N . LEU A 1 264 ? -2.672 15.580 -25.948 1.00 96.19 264 LEU A N 1
ATOM 2145 C CA . LEU A 1 264 ? -3.900 16.065 -25.315 1.00 96.19 264 LEU A CA 1
ATOM 2146 C C . LEU A 1 264 ? -4.350 15.118 -24.202 1.00 96.19 264 LEU A C 1
ATOM 2148 O O . LEU A 1 264 ? -4.655 15.569 -23.101 1.00 96.19 264 LEU A O 1
ATOM 2152 N N . ALA A 1 265 ? -4.342 13.810 -24.455 1.00 95.12 265 ALA A N 1
ATOM 2153 C CA . ALA A 1 265 ? -4.676 12.791 -23.470 1.00 95.12 265 ALA A CA 1
ATOM 2154 C C . ALA A 1 265 ? -3.694 12.810 -22.291 1.00 95.12 265 ALA A C 1
ATOM 2156 O O . ALA A 1 265 ? -4.107 12.723 -21.131 1.00 95.12 265 ALA A O 1
ATOM 2157 N N . PHE A 1 266 ? -2.397 12.981 -22.569 1.00 94.50 266 PHE A N 1
ATOM 2158 C CA . PHE A 1 266 ? -1.384 13.103 -21.526 1.00 94.50 266 PHE A CA 1
ATOM 2159 C C . PHE A 1 266 ? -1.582 14.368 -20.686 1.00 94.50 266 PHE A C 1
ATOM 2161 O O . PHE A 1 266 ? -1.564 14.298 -19.456 1.00 94.50 266 PHE A O 1
ATOM 2168 N N . GLN A 1 267 ? -1.830 15.514 -21.325 1.00 96.62 267 GLN A N 1
ATOM 2169 C CA . GLN A 1 267 ? -2.104 16.762 -20.616 1.00 96.62 267 GLN A CA 1
ATOM 2170 C C . GLN A 1 267 ? -3.378 16.660 -19.765 1.00 96.62 267 GLN A C 1
ATOM 2172 O O . GLN A 1 267 ? -3.346 17.015 -18.589 1.00 96.62 267 GLN A O 1
ATOM 2177 N N . ALA A 1 268 ? -4.457 16.088 -20.302 1.00 96.69 268 ALA A N 1
ATOM 2178 C CA . ALA A 1 268 ? -5.698 15.866 -19.564 1.00 96.69 268 ALA A CA 1
ATOM 2179 C C . ALA A 1 268 ? -5.490 14.967 -18.332 1.00 96.69 268 ALA A C 1
ATOM 2181 O O . ALA A 1 268 ? -6.075 15.209 -17.274 1.00 96.69 268 ALA A O 1
ATOM 2182 N N . LEU A 1 269 ? -4.627 13.949 -18.429 1.00 94.94 269 LEU A N 1
ATOM 2183 C CA . LEU A 1 269 ? -4.258 13.110 -17.288 1.00 94.94 269 LEU A CA 1
ATOM 2184 C C . LEU A 1 269 ? -3.524 13.915 -16.205 1.00 94.94 269 LEU A C 1
ATOM 2186 O O . LEU A 1 269 ? -3.835 13.770 -15.020 1.00 94.94 269 LEU A O 1
ATOM 2190 N N . LEU A 1 270 ? -2.560 14.754 -16.595 1.00 95.62 270 LEU A N 1
ATOM 2191 C CA . LEU A 1 270 ? -1.822 15.611 -15.662 1.00 95.62 270 LEU A CA 1
ATOM 2192 C C . LEU A 1 270 ? -2.739 16.636 -14.990 1.00 95.62 270 LEU A C 1
ATOM 2194 O O . LEU A 1 270 ? -2.690 16.791 -13.770 1.00 95.62 270 LEU A O 1
ATOM 2198 N N . GLU A 1 271 ? -3.610 17.282 -15.762 1.00 97.44 271 GLU A N 1
ATOM 2199 C CA . GLU A 1 271 ? -4.602 18.234 -15.260 1.00 97.44 271 GLU A CA 1
ATOM 2200 C C . GLU A 1 271 ? -5.576 17.560 -14.298 1.00 97.44 271 GLU A C 1
ATOM 2202 O O . GLU A 1 271 ? -5.831 18.086 -13.220 1.00 97.44 271 GLU A O 1
ATOM 2207 N N . ARG A 1 272 ? -6.059 16.353 -14.613 1.00 97.19 272 ARG A N 1
ATOM 2208 C CA . ARG A 1 272 ? -6.923 15.587 -13.706 1.00 97.19 272 ARG A CA 1
ATOM 2209 C C . ARG A 1 272 ? -6.250 15.335 -12.355 1.00 97.19 272 ARG A C 1
ATOM 2211 O O . ARG A 1 272 ? -6.890 15.513 -11.320 1.00 97.19 272 ARG A O 1
ATOM 2218 N N . LYS A 1 273 ? -4.968 14.950 -12.352 1.00 96.62 273 LYS A N 1
ATOM 2219 C CA . LYS A 1 273 ? -4.200 14.754 -11.110 1.00 96.62 273 LYS A CA 1
ATOM 2220 C C . LYS A 1 273 ? -4.022 16.060 -10.342 1.00 96.62 273 LYS A C 1
ATOM 2222 O O . LYS A 1 273 ? -4.240 16.084 -9.133 1.00 96.62 273 LYS A O 1
ATOM 2227 N N . ALA A 1 274 ? -3.641 17.132 -11.035 1.00 96.56 274 ALA A N 1
ATOM 2228 C CA . ALA A 1 274 ? -3.447 18.444 -10.429 1.00 96.56 274 ALA A CA 1
ATOM 2229 C C . ALA A 1 274 ? -4.751 18.973 -9.814 1.00 96.56 274 ALA A C 1
ATOM 2231 O O . ALA A 1 274 ? -4.760 19.370 -8.655 1.00 96.56 274 ALA A O 1
ATOM 2232 N N . ASN A 1 275 ? -5.864 18.874 -10.543 1.00 97.81 275 ASN A N 1
ATOM 2233 C CA . ASN A 1 275 ? -7.182 19.311 -10.094 1.00 97.81 275 ASN A CA 1
ATOM 2234 C C . ASN A 1 275 ? -7.642 18.555 -8.841 1.00 97.81 275 ASN A C 1
ATOM 2236 O O . ASN A 1 275 ? -8.146 19.183 -7.913 1.00 97.81 275 ASN A O 1
ATOM 2240 N N . ALA A 1 276 ? -7.425 17.235 -8.775 1.00 97.50 276 ALA A N 1
ATOM 2241 C CA . ALA A 1 276 ? -7.748 16.442 -7.587 1.00 97.50 276 ALA A CA 1
ATOM 2242 C C . ALA A 1 276 ? -6.949 16.897 -6.352 1.00 97.50 276 ALA A C 1
ATOM 2244 O O . ALA A 1 276 ? -7.505 17.016 -5.262 1.00 97.50 276 ALA A O 1
ATOM 2245 N N . ILE A 1 277 ? -5.659 17.205 -6.519 1.00 96.25 277 ILE A N 1
ATOM 2246 C CA . ILE A 1 277 ? -4.815 17.725 -5.432 1.00 96.25 277 ILE A CA 1
ATOM 2247 C C . ILE A 1 277 ? -5.273 19.129 -5.018 1.00 96.25 277 ILE A C 1
ATOM 2249 O O . ILE A 1 277 ? -5.501 19.373 -3.836 1.00 96.25 277 ILE A O 1
ATOM 2253 N N . SER A 1 278 ? -5.477 20.037 -5.975 1.00 96.38 278 SER A N 1
ATOM 2254 C CA . SER A 1 278 ? -5.929 21.404 -5.694 1.00 96.38 278 SER A CA 1
ATOM 2255 C C . SER A 1 278 ? -7.305 21.446 -5.025 1.00 96.38 278 SER A C 1
ATOM 2257 O O . SER A 1 278 ? -7.571 22.328 -4.208 1.00 96.38 278 SER A O 1
ATOM 2259 N N . GLN A 1 279 ? -8.181 20.484 -5.322 1.00 97.12 279 GLN A N 1
ATOM 2260 C CA . GLN A 1 279 ? -9.461 20.329 -4.637 1.00 97.12 279 GLN A CA 1
ATOM 2261 C C . GLN A 1 279 ? -9.277 19.998 -3.148 1.00 97.12 279 GLN A C 1
ATOM 2263 O O . GLN A 1 279 ? -9.923 20.629 -2.310 1.00 97.12 279 GLN A O 1
ATOM 2268 N N . VAL A 1 280 ? -8.370 19.074 -2.814 1.00 96.81 280 VAL A N 1
ATOM 2269 C CA . VAL A 1 280 ? -8.028 18.744 -1.419 1.00 96.81 280 VAL A CA 1
ATOM 2270 C C . VAL A 1 280 ? -7.430 19.952 -0.702 1.00 96.81 280 VAL A C 1
ATOM 2272 O O . VAL A 1 280 ? -7.867 20.282 0.398 1.00 96.81 280 VAL A O 1
ATOM 2275 N N . GLU A 1 281 ? -6.499 20.666 -1.339 1.00 94.88 281 GLU A N 1
ATOM 2276 C CA . GLU A 1 281 ? -5.888 21.881 -0.778 1.00 94.88 281 GLU A CA 1
ATOM 2277 C C . GLU A 1 281 ? -6.933 22.977 -0.498 1.00 94.88 281 GLU A C 1
ATOM 2279 O O . GLU A 1 281 ? -6.877 23.660 0.529 1.00 94.88 281 GLU A O 1
ATOM 2284 N N . LEU A 1 282 ? -7.930 23.130 -1.378 1.00 96.00 282 LEU A N 1
ATOM 2285 C CA . LEU A 1 282 ? -9.037 24.065 -1.179 1.00 96.00 282 LEU A CA 1
ATOM 2286 C C . LEU A 1 282 ? -9.924 23.661 0.005 1.00 96.00 282 LEU A C 1
ATOM 2288 O O . LEU A 1 282 ? -10.338 24.528 0.781 1.00 96.00 282 LEU A O 1
ATOM 2292 N N . TRP A 1 283 ? -10.249 22.373 0.136 1.00 96.12 283 TRP A N 1
ATOM 2293 C CA . TRP A 1 283 ? -11.025 21.871 1.270 1.00 96.12 283 TRP A CA 1
ATOM 2294 C C . TRP A 1 283 ? -10.277 22.049 2.587 1.00 96.12 283 TRP A C 1
ATOM 2296 O O . TRP A 1 283 ? -10.865 22.548 3.545 1.00 96.12 283 TRP A O 1
ATOM 2306 N N . GLU A 1 284 ? -8.982 21.733 2.605 1.00 94.81 284 GLU A N 1
ATOM 2307 C CA . GLU A 1 284 ? -8.115 21.919 3.764 1.00 94.81 284 GLU A CA 1
ATOM 2308 C C . GLU A 1 284 ? -8.108 23.392 4.198 1.00 94.81 284 GLU A C 1
ATOM 2310 O O . GLU A 1 284 ? -8.370 23.708 5.360 1.00 94.81 284 GLU A O 1
ATOM 2315 N N . LYS A 1 285 ? -7.895 24.319 3.256 1.00 93.56 285 LYS A N 1
ATOM 2316 C CA . LYS A 1 285 ? -7.911 25.759 3.541 1.00 93.56 285 LYS A CA 1
ATOM 2317 C C . LYS A 1 285 ? -9.238 26.205 4.166 1.00 93.56 285 LYS A C 1
ATOM 2319 O O . LYS A 1 285 ? -9.231 26.857 5.209 1.00 93.56 285 LYS A O 1
ATOM 2324 N N . LYS A 1 286 ? -10.371 25.820 3.567 1.00 94.81 286 LYS A N 1
ATOM 2325 C CA . LYS A 1 286 ? -11.713 26.167 4.072 1.00 94.81 286 LYS A CA 1
ATOM 2326 C C . LYS A 1 286 ? -11.980 25.591 5.461 1.00 94.81 286 LYS A C 1
ATOM 2328 O O . LYS A 1 286 ? -12.535 26.281 6.313 1.00 94.81 286 LYS A O 1
ATOM 2333 N N . TYR A 1 287 ? -11.590 24.338 5.687 1.00 94.31 287 TYR A N 1
ATOM 2334 C CA . TYR A 1 287 ? -11.741 23.667 6.975 1.00 94.31 287 TYR A CA 1
ATOM 2335 C C . TYR A 1 287 ? -11.063 24.468 8.089 1.00 94.31 287 TYR A C 1
ATOM 2337 O O . TYR A 1 287 ? -11.665 24.791 9.113 1.00 94.31 287 TYR A O 1
ATOM 2345 N N . TRP A 1 288 ? -9.825 24.874 7.840 1.00 93.19 288 TRP A N 1
ATOM 2346 C CA . TRP A 1 288 ? -9.021 25.607 8.798 1.00 93.19 288 TRP A CA 1
ATOM 2347 C C . TRP A 1 288 ? -9.462 27.051 9.020 1.00 93.19 288 TRP A C 1
ATOM 2349 O O . TRP A 1 288 ? -9.447 27.508 10.160 1.00 93.19 288 TRP A O 1
ATOM 2359 N N . GLU A 1 289 ? -9.899 27.751 7.973 1.00 93.06 289 GLU A N 1
ATOM 2360 C CA . GLU A 1 289 ? -10.497 29.086 8.099 1.00 93.06 289 GLU A CA 1
ATOM 2361 C C . GLU A 1 289 ? -11.759 29.069 8.973 1.00 93.06 289 GLU A C 1
ATOM 2363 O O . GLU A 1 289 ? -11.990 30.004 9.740 1.00 93.06 289 GLU A O 1
ATOM 2368 N N . ASN A 1 290 ? -12.563 28.005 8.895 1.00 90.00 290 ASN A N 1
ATOM 2369 C CA . ASN A 1 290 ? -13.758 27.851 9.725 1.00 90.00 290 ASN A CA 1
ATOM 2370 C C . ASN A 1 290 ? -13.415 27.546 11.190 1.00 90.00 290 ASN A C 1
ATOM 2372 O O . ASN A 1 290 ? -14.032 28.111 12.087 1.00 90.00 290 ASN A O 1
ATOM 2376 N N . GLN A 1 291 ? -12.402 26.714 11.445 1.00 83.94 291 GLN A N 1
ATOM 2377 C CA . GLN A 1 291 ? -11.937 26.417 12.808 1.00 83.94 291 GLN A CA 1
ATOM 2378 C C . GLN A 1 291 ? -11.377 27.660 13.518 1.00 83.94 291 GLN A C 1
ATOM 2380 O O . GLN A 1 291 ? -11.590 27.835 14.712 1.00 83.94 291 GLN A O 1
ATOM 2385 N N . THR A 1 292 ? -10.698 28.558 12.798 1.00 80.75 292 THR A N 1
ATOM 2386 C CA . THR A 1 292 ? -10.193 29.819 13.373 1.00 80.75 292 THR A CA 1
ATOM 2387 C C . THR A 1 292 ? -11.304 30.827 13.680 1.00 80.75 292 THR A C 1
ATOM 2389 O O . THR A 1 292 ? -11.110 31.683 14.530 1.00 80.75 292 THR A O 1
ATOM 2392 N N . LYS A 1 293 ? -12.464 30.743 13.017 1.00 72.50 293 LYS A N 1
ATOM 2393 C CA . LYS A 1 293 ? -13.622 31.611 13.306 1.00 72.50 293 LYS A CA 1
ATOM 2394 C C . LYS A 1 293 ? -14.458 31.138 14.497 1.00 72.50 293 LYS A C 1
ATOM 2396 O O . LYS A 1 293 ? -15.215 31.933 15.043 1.00 72.50 293 LYS A O 1
ATOM 2401 N N . ASN A 1 294 ? -14.351 29.859 14.852 1.00 60.22 294 ASN A N 1
ATOM 2402 C CA . ASN A 1 294 ? -15.132 29.221 15.914 1.00 60.22 294 ASN A CA 1
ATOM 2403 C C . ASN A 1 294 ? -14.359 29.079 17.243 1.00 60.22 294 ASN A C 1
ATOM 2405 O O . ASN A 1 294 ? -14.915 28.532 18.194 1.00 60.22 294 ASN A O 1
ATOM 2409 N N . ASN A 1 295 ? -13.112 29.558 17.295 1.00 50.25 295 ASN A N 1
ATOM 2410 C CA . ASN A 1 295 ? 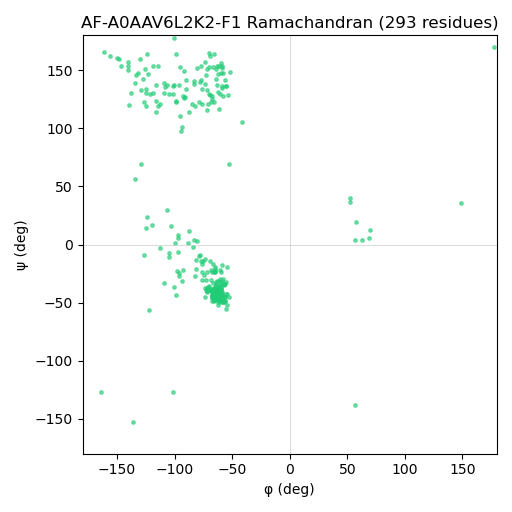-12.257 29.647 18.485 1.00 50.25 295 ASN A CA 1
ATOM 2411 C C . ASN A 1 295 ? -12.019 31.114 18.846 1.00 50.25 295 ASN A C 1
ATOM 2413 O O . ASN A 1 295 ? -11.846 31.390 20.052 1.00 50.25 295 ASN A O 1
#

Secondary structure (DSSP, 8-state):
-HHHHHTTGGG-SEEEEEETTEEEEEE-SPPGGGHHHHHHHHHHHHHHHSTTTSPPEEEEE---SS---BGGGGTTSPPP-EEES---TTB--EE---GGGTT--EEE---SS--THHHHHHTTSSPEEEE--S---TTGGG--BTTTBEEE--SS-HHHHHHHHHHHHHHSHHHHHHHHHHHHHIIIIISSHHHHHHHHHHHHHHHHHT-SS-----TT-----HHHHHHT--HHHHHHHHHT---S--SSPPPPPPPPPPHHHHHHHHHHHHHHHHHHHHHHHHHHHHHHH--

Nearest PDB structures (foldseek):
  5ub5-assembly1_A  TM=4.916E-01  e=3.848E-13  Homo sapiens
  5f87-assembly3_C  TM=4.881E-01  e=8.436E-11  Drosophila melanogaster
  7vfk-assembly1_B  TM=5.078E-01  e=6.469E-02  Staphylococcus aureus subsp. aureus USA300
  7vfm-assembly1_A  TM=5.090E-01  e=6.469E-02  Staphylococcus aureus subsp. aureus USA300
  7vfm-assembly2_C  TM=5.080E-01  e=1.056E-01  Staphylococcus aureus subsp. aureus USA300

pLDDT: mean 91.61, std 6.76, range [50.25, 98.12]

InterPro domains:
  IPR006598 Glycosyl transferase CAP10 domain [PF05686] (2-104)
  IPR006598 Glycosyl transferase CAP10 domain [PF05686] (105-284)
  IPR006598 Glycosyl transferase CAP10 domain [SM00672] (53-214)
  IPR051091 Protein O-Glucosyltransferase/Glycosyltransferase 90 [PTHR12203] (105-285)

Solvent-accessible surface area (backbone atoms only — not comparable to full-atom values): 17126 Å² total; per-residue (Å²): 111,70,69,50,35,54,66,20,52,91,72,29,25,30,39,41,36,34,53,92,63,42,82,45,78,51,77,81,41,91,60,69,93,58,40,55,59,30,38,53,49,46,52,52,50,49,41,68,75,40,70,79,68,60,72,69,48,75,44,22,32,26,82,55,79,68,67,79,51,50,43,78,86,31,77,90,47,86,72,46,57,31,34,23,55,38,72,51,99,60,40,64,50,45,68,41,88,52,34,61,70,60,74,39,76,34,78,42,67,70,68,99,49,71,51,85,57,52,63,59,42,24,49,45,48,17,37,21,36,37,42,64,71,90,60,78,59,97,63,57,78,76,60,40,54,78,41,32,26,42,76,27,57,67,93,64,62,41,68,58,40,48,50,47,52,54,58,49,33,73,75,35,54,66,62,34,46,50,19,1,43,41,16,17,46,43,40,66,71,67,62,29,70,70,49,53,52,32,50,52,52,48,55,54,53,58,53,56,72,68,51,94,64,83,90,74,86,56,94,86,64,74,92,83,47,77,64,65,66,42,66,80,43,63,69,69,63,30,49,54,54,62,74,68,51,79,91,65,87,72,95,68,76,73,73,84,80,75,80,80,73,51,73,65,59,46,49,51,52,53,48,53,43,50,51,46,48,53,50,50,54,52,51,50,52,53,54,52,57,51,54,66,73,76,108

Radius of gyration: 25.55 Å; Cα contacts (8 Å, |Δi|>4): 347; chains: 1; bounding box: 61×56×70 Å

Mean predicted aligned error: 8.06 Å